Protein AF-A0A915HMC5-F1 (afdb_monomer)

Foldseek 3Di:
DDDDDDPPPDDPDVVVVVVVVCVVVVCPVVPPQCVVCVVDFAAAAAPVLLVPWDKDFDQADDPVRPCDAAPQVRDGDGGRFIWTADPPPRDIHRSVSVNVVRNRHQADPPPRDGHHHPDPVVVVVVVVVVVVVVVVVVCVVVPPPVVVVVVVVVVVVVVVVVVVVVPPPPPPPDD

Solvent-accessible surface area (backbone atoms only — not comparable to full-atom values): 10587 Å² total; per-residue (Å²): 133,91,80,74,83,72,60,94,90,55,73,79,59,63,67,59,52,50,52,49,50,33,56,78,70,62,42,61,83,72,51,57,61,66,73,79,30,83,82,50,78,59,55,34,31,20,69,68,57,65,72,67,52,50,72,45,66,36,91,37,73,43,98,90,44,69,86,50,52,24,84,85,82,68,42,70,64,49,60,72,36,56,31,26,40,43,88,92,77,68,53,62,30,41,40,68,60,48,56,58,50,30,67,60,25,22,47,41,93,87,78,60,51,78,52,66,51,77,48,61,70,58,57,48,51,53,51,52,53,52,49,52,52,50,50,49,54,50,50,63,70,53,42,69,68,52,47,54,50,49,50,52,48,50,51,47,53,50,48,50,54,56,58,56,67,72,76,75,87,84,77,86,86,83,132

Nearest PDB structures (foldseek):
  5zc4-assembly2_D  TM=8.711E-01  e=9.836E-06  Homo sapiens
  4v3k-assembly1_F  TM=8.850E-01  e=1.576E-05  Homo sapiens
  2l0b-assembly1_A  TM=7.707E-01  e=3.129E-06  Homo sapiens
  7bvw-assembly2_B  TM=8.575E-01  e=3.784E-05  Arabidopsis thaliana
  7bvw-assembly1_A  TM=7.930E-01  e=2.526E-05  Arabidopsis thaliana

Sequence (175 aa):
MNFQPLPDGQGPNQQLELARFLLDQGLVDEVDWEEAFPNGKPPPASTEFINSLLVVDFPGPNKEFVDVRCPICNLLYEEDEKICVLPQCKHNFHTKCLTIWLKFTSTCPMCRIFLPTDCEAWENAKKMKKEQEYLKKRIETVTPSNVQLIEKFYDFVHFVAAADNIRYLKSVFLL

Radius of gyration: 30.44 Å; Cα contacts (8 Å, |Δi|>4): 152; chains: 1; bounding box: 66×40×97 Å

Structure (mmCIF, N/CA/C/O backbone):
data_AF-A0A915HMC5-F1
#
_entry.id   AF-A0A915HMC5-F1
#
loop_
_atom_site.group_PDB
_atom_site.id
_atom_site.type_symbol
_atom_site.label_atom_id
_atom_site.label_alt_id
_atom_site.label_comp_id
_atom_site.label_asym_id
_atom_site.label_entity_id
_atom_site.label_seq_id
_atom_site.pdbx_PDB_ins_code
_atom_site.Cartn_x
_atom_site.Cartn_y
_atom_site.Cartn_z
_atom_site.occupancy
_atom_site.B_iso_or_equiv
_atom_site.auth_seq_id
_atom_site.auth_comp_id
_atom_site.auth_asym_id
_atom_site.auth_atom_id
_atom_site.pdbx_PDB_model_num
ATOM 1 N N . MET A 1 1 ? -26.507 14.188 1.706 1.00 43.06 1 MET A N 1
ATOM 2 C CA . MET A 1 1 ? -25.530 13.835 0.654 1.00 43.06 1 MET A CA 1
ATOM 3 C C . MET A 1 1 ? -24.990 15.144 0.095 1.00 43.06 1 MET A C 1
ATOM 5 O O . MET A 1 1 ? -25.767 15.895 -0.476 1.00 43.06 1 MET A O 1
ATOM 9 N N . ASN A 1 2 ? -23.719 15.465 0.353 1.00 48.62 2 ASN A N 1
ATOM 10 C CA . ASN A 1 2 ? -23.100 16.749 -0.001 1.00 48.62 2 ASN A CA 1
ATOM 11 C C . ASN A 1 2 ? -22.421 16.640 -1.369 1.00 48.62 2 ASN A C 1
ATOM 13 O O . ASN A 1 2 ? -21.213 16.436 -1.443 1.00 48.62 2 ASN A O 1
ATOM 17 N N . PHE A 1 3 ? -23.201 16.719 -2.445 1.00 63.97 3 PHE A N 1
ATOM 18 C CA . PHE A 1 3 ? -22.633 16.825 -3.787 1.00 63.97 3 PHE A CA 1
ATOM 19 C C . PHE A 1 3 ? -22.392 18.304 -4.092 1.00 63.97 3 PHE A C 1
ATOM 21 O O . PHE A 1 3 ? -23.335 19.094 -4.061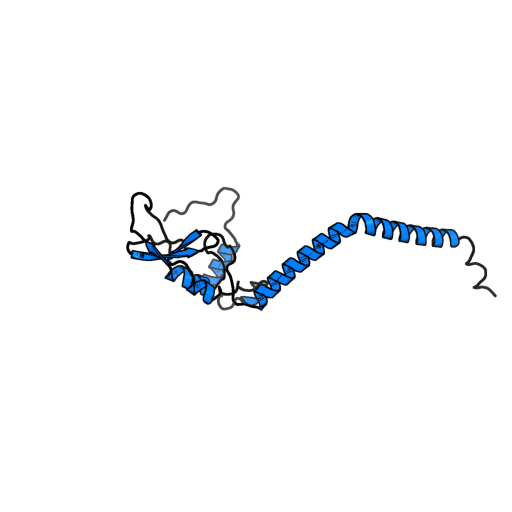 1.00 63.97 3 PHE A O 1
ATOM 28 N N . GLN A 1 4 ? -21.139 18.684 -4.342 1.00 71.25 4 GLN A N 1
ATOM 29 C CA . GLN A 1 4 ? -20.812 20.021 -4.833 1.00 71.25 4 GLN A CA 1
ATOM 30 C C . GLN A 1 4 ? -20.629 19.975 -6.357 1.00 71.25 4 GLN A C 1
ATOM 32 O O . GLN A 1 4 ? -20.057 19.004 -6.860 1.00 71.25 4 GLN A O 1
ATOM 37 N N . PRO A 1 5 ? -21.119 20.986 -7.096 1.00 75.56 5 PRO A N 1
ATOM 38 C CA . PRO A 1 5 ? -20.866 21.091 -8.527 1.00 75.56 5 PRO A CA 1
ATOM 39 C C . PRO A 1 5 ? -19.363 21.218 -8.806 1.00 75.56 5 PRO A C 1
ATOM 41 O O . PRO A 1 5 ? -18.625 21.791 -8.003 1.00 75.56 5 PRO A O 1
ATOM 44 N N . LEU A 1 6 ? -18.920 20.691 -9.951 1.00 69.88 6 LEU A N 1
ATOM 45 C CA . LEU A 1 6 ? -17.541 20.863 -10.406 1.00 69.88 6 LEU A CA 1
ATOM 46 C C . LEU A 1 6 ? -17.253 22.351 -10.696 1.00 69.88 6 LEU A C 1
ATOM 48 O O . LEU A 1 6 ? -18.161 23.059 -11.138 1.00 69.88 6 LEU A O 1
ATOM 52 N N . PRO A 1 7 ? -16.019 22.835 -10.457 1.00 78.56 7 PRO A N 1
ATOM 53 C CA . PRO A 1 7 ? -15.621 24.200 -10.793 1.00 78.56 7 PRO A CA 1
ATOM 54 C C . PRO A 1 7 ? -15.759 24.496 -12.291 1.00 78.56 7 PRO A C 1
ATOM 56 O O . PRO A 1 7 ? -15.622 23.597 -13.125 1.00 78.56 7 PRO A O 1
ATOM 59 N N . ASP A 1 8 ? -15.944 25.770 -12.634 1.00 68.94 8 ASP A N 1
ATOM 60 C CA . ASP A 1 8 ? -16.057 26.213 -14.025 1.00 68.94 8 ASP A CA 1
ATOM 61 C C . ASP A 1 8 ? -14.853 25.753 -14.867 1.00 68.94 8 ASP A C 1
ATOM 63 O O . ASP A 1 8 ? -13.692 25.971 -14.514 1.00 68.94 8 ASP A O 1
ATOM 67 N N . GLY A 1 9 ? -15.139 25.091 -15.992 1.00 73.69 9 GLY A N 1
ATOM 68 C CA . GLY A 1 9 ? -14.134 24.542 -16.910 1.00 73.69 9 GLY A CA 1
ATOM 69 C C . GLY A 1 9 ? -13.725 23.088 -16.644 1.00 73.69 9 GLY A C 1
ATOM 70 O O . GLY A 1 9 ? -13.033 22.503 -17.477 1.00 73.69 9 GLY A O 1
ATOM 71 N N . GLN A 1 10 ? -14.175 22.467 -15.548 1.00 67.56 10 GLN A N 1
ATOM 72 C CA . GLN A 1 10 ? -14.058 21.020 -15.358 1.00 67.56 10 GLN A CA 1
ATOM 73 C C . GLN A 1 10 ? -15.325 20.319 -15.849 1.00 67.56 10 GLN A C 1
ATOM 75 O O . GLN A 1 10 ? -16.388 20.401 -15.239 1.00 67.56 10 GLN A O 1
ATOM 80 N N . GLY A 1 11 ? -15.199 19.606 -16.968 1.00 69.00 11 GLY A N 1
ATOM 81 C CA . GLY A 1 11 ? -16.200 18.624 -17.368 1.00 69.00 11 GLY A CA 1
ATOM 82 C C . GLY A 1 11 ? -16.192 17.425 -16.412 1.00 69.00 11 GLY A C 1
ATOM 83 O O . GLY A 1 11 ? -15.177 17.163 -15.756 1.00 69.00 11 GLY A O 1
ATOM 84 N N . PRO A 1 12 ? -17.300 16.678 -16.320 1.00 68.25 12 PRO A N 1
ATOM 85 C CA . PRO A 1 12 ? -17.301 15.420 -15.597 1.00 68.25 12 PRO A CA 1
ATOM 86 C C . PRO A 1 12 ? -16.238 14.483 -16.177 1.00 68.25 12 PRO A C 1
ATOM 88 O O . PRO A 1 12 ? -15.913 14.519 -17.366 1.00 68.25 12 PRO A O 1
ATOM 91 N N . ASN A 1 13 ? -15.635 13.673 -15.310 1.00 79.19 13 ASN A N 1
ATOM 92 C CA . ASN A 1 13 ? -14.584 12.760 -15.726 1.00 79.19 13 ASN A CA 1
ATOM 93 C C . ASN A 1 13 ? -15.193 11.687 -16.640 1.00 79.19 13 ASN A C 1
ATOM 95 O O . ASN A 1 13 ? -15.779 10.720 -16.159 1.00 79.19 13 ASN A O 1
ATOM 99 N N . GLN A 1 14 ? -15.023 11.862 -17.949 1.00 81.31 14 GLN A N 1
ATOM 100 C CA . GLN A 1 14 ? -15.583 10.991 -18.984 1.00 81.31 14 GLN A CA 1
ATOM 101 C C . GLN A 1 14 ? -15.200 9.519 -18.790 1.00 81.31 14 GLN A C 1
ATOM 103 O O . GLN A 1 14 ? -15.981 8.630 -19.109 1.00 81.31 14 GLN A O 1
ATOM 108 N N . GLN A 1 15 ? -14.022 9.245 -18.215 1.00 78.62 15 GLN A N 1
ATOM 109 C CA . GLN A 1 15 ? -13.605 7.877 -17.901 1.00 78.62 15 GLN A CA 1
ATOM 110 C C . GLN A 1 15 ? -14.444 7.280 -16.768 1.00 78.62 15 GLN A C 1
ATOM 112 O O . GLN A 1 15 ? -14.805 6.10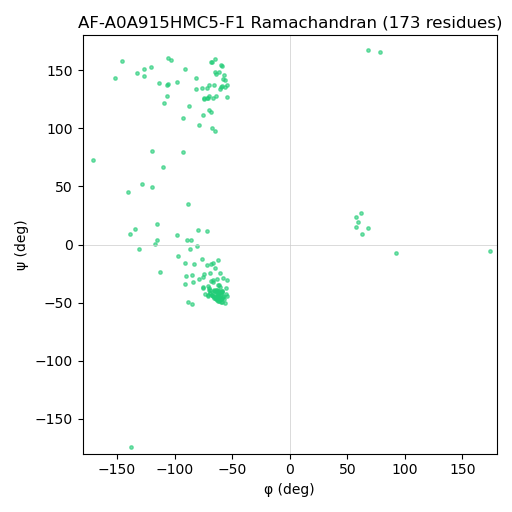8 -16.824 1.00 78.62 15 GLN A O 1
ATOM 117 N N . LEU A 1 16 ? -14.782 8.080 -15.752 1.00 78.19 16 LEU A N 1
ATOM 118 C CA . LEU A 1 16 ? -15.668 7.650 -14.668 1.00 78.19 16 LEU A CA 1
ATOM 119 C C . LEU A 1 16 ? -17.115 7.493 -15.146 1.00 78.19 16 LEU A C 1
ATOM 121 O O . LEU A 1 16 ? -17.799 6.574 -14.702 1.00 78.19 16 LEU A O 1
ATOM 125 N N . GLU A 1 17 ? -17.576 8.346 -16.061 1.00 83.31 17 GLU A N 1
ATOM 126 C CA . GLU A 1 17 ? -18.903 8.215 -16.673 1.00 83.31 17 GLU A CA 1
ATOM 127 C C . GLU A 1 17 ? -19.013 6.947 -17.520 1.00 83.31 17 GLU A C 1
ATOM 129 O O . GLU A 1 17 ? -19.975 6.195 -17.373 1.00 83.31 17 GLU A O 1
ATOM 134 N N . LEU A 1 18 ? -17.997 6.663 -18.339 1.00 83.62 18 LEU A N 1
ATOM 135 C CA . LEU A 1 18 ? -17.916 5.428 -19.112 1.00 83.62 18 LEU A CA 1
ATOM 136 C C . LEU A 1 18 ? -17.865 4.199 -18.197 1.00 83.62 18 LEU A C 1
ATOM 138 O O . LEU A 1 18 ? -18.608 3.247 -18.415 1.00 83.62 18 LEU A O 1
ATOM 142 N N . ALA A 1 19 ? -17.039 4.224 -17.147 1.00 79.38 19 ALA A N 1
ATOM 143 C CA . ALA A 1 19 ? -16.953 3.123 -16.190 1.00 79.38 19 ALA A CA 1
ATOM 144 C C . ALA A 1 19 ? -18.303 2.851 -15.507 1.00 79.38 19 ALA A C 1
ATOM 146 O O . ALA A 1 19 ? -18.712 1.698 -15.379 1.00 79.38 19 ALA A O 1
ATOM 147 N N . ARG A 1 20 ? -19.023 3.909 -15.113 1.00 84.12 20 ARG A N 1
ATOM 148 C CA . ARG A 1 20 ? -20.372 3.796 -14.548 1.00 84.12 20 ARG A CA 1
ATOM 149 C C . ARG A 1 20 ? -21.367 3.222 -15.555 1.00 84.12 20 ARG A C 1
ATOM 151 O O . ARG A 1 20 ? -22.129 2.336 -15.194 1.00 84.12 20 ARG A O 1
ATOM 158 N N . PHE A 1 21 ? -21.344 3.694 -16.799 1.00 86.69 21 PHE A N 1
ATOM 159 C CA . PHE A 1 21 ? -22.208 3.179 -17.858 1.00 86.69 21 PHE A CA 1
ATOM 160 C C . PHE A 1 21 ? -21.986 1.681 -18.094 1.00 86.69 21 PHE A C 1
ATOM 162 O O . PHE A 1 21 ? -22.949 0.922 -18.147 1.00 86.69 21 PHE A O 1
ATOM 169 N N . LEU A 1 22 ? -20.728 1.241 -18.171 1.00 82.31 22 LEU A N 1
ATOM 170 C CA . LEU A 1 22 ? -20.394 -0.173 -18.349 1.00 82.31 22 LEU A CA 1
ATOM 171 C C . LEU A 1 22 ? -20.916 -1.026 -17.182 1.00 82.31 22 LEU A C 1
ATOM 173 O O . LEU A 1 22 ? -21.512 -2.073 -17.430 1.00 82.31 22 LEU A O 1
ATOM 177 N N . LEU A 1 23 ? -20.757 -0.555 -15.935 1.00 82.06 23 LEU A N 1
ATOM 178 C CA . LEU A 1 23 ? -21.311 -1.192 -14.727 1.00 82.06 23 LEU A CA 1
ATOM 179 C C . LEU A 1 23 ? -22.839 -1.299 -14.781 1.00 82.06 23 LEU A C 1
ATOM 181 O O . LEU A 1 23 ? -23.375 -2.384 -14.571 1.00 82.06 23 LEU A O 1
ATOM 185 N N . ASP A 1 24 ? -23.529 -0.206 -15.104 1.00 86.88 24 ASP A N 1
ATOM 186 C CA . ASP A 1 24 ? -24.996 -0.152 -15.134 1.00 86.88 24 ASP A CA 1
ATOM 187 C C . ASP A 1 24 ? -25.594 -1.028 -16.251 1.00 86.88 24 ASP A C 1
ATOM 189 O O . ASP A 1 24 ? -26.700 -1.544 -16.105 1.00 86.88 24 ASP A O 1
ATOM 193 N N . GLN A 1 25 ? -24.880 -1.207 -17.366 1.00 89.12 25 GLN A N 1
ATOM 194 C CA . GLN A 1 25 ? -25.300 -2.081 -18.469 1.00 89.12 25 GLN A CA 1
ATOM 195 C C . GLN A 1 25 ? -24.877 -3.548 -18.285 1.00 89.12 25 GLN A C 1
ATOM 197 O O . GLN A 1 25 ? -25.219 -4.380 -19.120 1.00 89.12 25 GLN A O 1
ATOM 202 N N . GLY A 1 26 ? -24.131 -3.880 -17.225 1.00 82.19 26 GLY A N 1
ATOM 203 C CA . GLY A 1 26 ? -23.608 -5.233 -17.007 1.00 82.19 26 GLY A CA 1
ATOM 204 C C . GLY A 1 26 ? -22.536 -5.661 -18.016 1.00 82.19 26 GLY A C 1
ATOM 205 O O . GLY A 1 26 ? -22.188 -6.833 -18.075 1.00 82.19 26 GLY A O 1
ATOM 206 N N . LEU A 1 27 ? -21.978 -4.721 -18.785 1.00 80.50 27 LEU A N 1
ATOM 207 C CA . LEU A 1 27 ? -20.979 -4.994 -19.828 1.00 80.50 27 LEU A CA 1
ATOM 208 C C . LEU A 1 27 ? -19.563 -5.170 -19.265 1.00 80.50 27 LEU A C 1
ATOM 210 O O . LEU A 1 27 ? -18.623 -5.430 -20.000 1.00 80.50 27 LEU A O 1
ATOM 214 N N . VAL A 1 28 ? -19.393 -5.028 -17.954 1.00 69.75 28 VAL A N 1
ATOM 215 C CA . VAL A 1 28 ? -18.107 -5.118 -17.240 1.00 69.75 28 VAL A CA 1
ATOM 216 C C . VAL A 1 28 ? -17.470 -6.501 -17.355 1.00 69.75 28 VAL A C 1
ATOM 218 O O . VAL A 1 28 ? -16.245 -6.607 -17.355 1.00 69.75 28 VAL A O 1
ATOM 221 N N . ASP A 1 29 ? -18.292 -7.540 -17.493 1.00 67.31 29 ASP A N 1
ATOM 222 C CA . ASP A 1 29 ? -17.833 -8.914 -17.710 1.00 67.31 29 ASP A CA 1
ATOM 223 C C . ASP A 1 29 ? -17.527 -9.205 -19.193 1.00 67.31 29 ASP A C 1
ATOM 225 O O . ASP A 1 29 ? -16.825 -10.168 -19.493 1.00 67.31 29 ASP A O 1
ATOM 229 N N . GLU A 1 30 ? -18.016 -8.365 -20.115 1.00 72.44 30 GLU A N 1
ATOM 230 C CA . GLU A 1 30 ? -17.741 -8.444 -21.559 1.00 72.44 30 GLU A CA 1
ATOM 231 C C . GLU A 1 30 ? -16.513 -7.621 -21.976 1.00 72.44 30 GLU A C 1
ATOM 233 O O . GLU A 1 30 ? -15.980 -7.808 -23.071 1.00 72.44 30 GLU A O 1
ATOM 238 N N . VAL A 1 31 ? -16.043 -6.711 -21.115 1.00 67.00 31 VAL A N 1
ATOM 239 C CA . VAL A 1 31 ? -14.789 -5.991 -21.337 1.00 67.00 31 VAL A CA 1
ATOM 240 C C . VAL A 1 31 ? -13.636 -6.976 -21.180 1.00 67.00 31 VAL A C 1
ATOM 242 O O . VAL A 1 31 ? -13.383 -7.480 -20.083 1.00 67.00 31 VAL A O 1
ATOM 245 N N . ASP A 1 32 ? -12.899 -7.205 -22.268 1.00 65.56 32 ASP A N 1
ATOM 246 C CA . ASP A 1 32 ? -11.615 -7.891 -22.200 1.00 65.56 32 ASP A CA 1
ATOM 247 C C . ASP A 1 32 ? -10.636 -7.027 -21.394 1.00 65.56 32 ASP A C 1
ATOM 249 O O . ASP A 1 32 ? 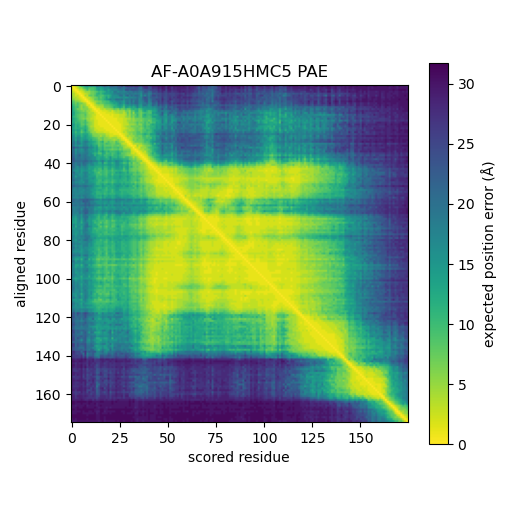-10.039 -6.053 -21.864 1.00 65.56 32 ASP A O 1
ATOM 253 N N . TRP A 1 33 ? -10.516 -7.368 -20.116 1.00 67.12 33 TRP A N 1
ATOM 254 C CA . TRP A 1 33 ? -9.650 -6.673 -19.182 1.00 67.12 33 TRP A CA 1
ATOM 255 C C . TRP A 1 33 ? -8.166 -6.794 -19.534 1.00 67.12 33 TRP A C 1
ATOM 257 O O . TRP A 1 33 ? -7.385 -5.971 -19.053 1.00 67.12 33 TRP A O 1
ATOM 267 N N . GLU A 1 34 ? -7.762 -7.787 -20.329 1.00 60.50 34 GLU A N 1
ATOM 268 C CA . GLU A 1 34 ? -6.383 -7.915 -20.805 1.00 60.50 34 GLU A CA 1
ATOM 269 C C . GLU A 1 34 ? -6.092 -6.897 -21.913 1.00 60.50 34 GLU A C 1
ATOM 271 O O . GLU A 1 34 ? -5.027 -6.279 -21.910 1.00 60.50 34 GLU A O 1
ATOM 276 N N . GLU A 1 35 ? -7.063 -6.626 -22.789 1.00 62.41 35 GLU A N 1
ATOM 277 C CA . GLU A 1 35 ? -6.955 -5.587 -23.820 1.00 62.41 35 GLU A CA 1
ATOM 278 C C . GLU A 1 35 ? -7.078 -4.169 -23.228 1.00 62.41 35 GLU A C 1
ATOM 280 O O . GLU A 1 35 ? -6.297 -3.272 -23.558 1.00 62.41 35 GLU A O 1
ATOM 285 N N . ALA A 1 36 ? -8.012 -3.960 -22.294 1.00 62.38 36 ALA A N 1
ATOM 286 C CA . ALA A 1 36 ? -8.260 -2.654 -21.674 1.00 62.38 36 ALA A CA 1
ATOM 287 C C . ALA A 1 36 ? -7.116 -2.184 -20.753 1.00 62.38 36 ALA A C 1
ATOM 289 O O . ALA A 1 36 ? -6.935 -0.981 -20.533 1.00 62.38 36 ALA A O 1
ATOM 290 N N . PHE A 1 37 ? -6.326 -3.119 -20.221 1.00 62.88 37 PHE A N 1
ATOM 291 C CA . PHE A 1 37 ? -5.154 -2.832 -19.402 1.00 62.88 37 PHE A CA 1
ATOM 292 C C . PHE A 1 37 ? -3.898 -3.415 -20.059 1.00 62.88 37 PHE A C 1
ATOM 294 O O . PHE A 1 37 ? -3.394 -4.437 -19.601 1.00 62.88 37 PHE A O 1
ATOM 301 N N . PRO A 1 38 ? -3.303 -2.734 -21.060 1.00 57.34 38 PRO A N 1
ATOM 302 C CA . PRO A 1 38 ? -2.142 -3.244 -21.803 1.00 57.34 38 PRO A CA 1
ATOM 303 C C . PRO A 1 38 ? -0.884 -3.457 -20.941 1.00 57.34 38 PRO A C 1
ATOM 305 O O . PRO A 1 38 ? 0.063 -4.111 -21.367 1.00 57.34 38 PRO A O 1
ATOM 308 N N . ASN A 1 39 ? -0.863 -2.920 -19.716 1.00 63.03 39 ASN A N 1
ATOM 309 C CA . ASN A 1 39 ? 0.192 -3.161 -18.724 1.00 63.03 39 ASN A CA 1
ATOM 310 C C . ASN A 1 39 ? -0.176 -4.247 -17.690 1.00 63.03 39 ASN A C 1
ATOM 312 O O . ASN A 1 39 ? 0.542 -4.418 -16.704 1.00 63.03 39 ASN A O 1
ATOM 316 N N . GLY A 1 40 ? -1.289 -4.951 -17.901 1.00 64.62 40 GLY A N 1
ATOM 317 C CA . GLY A 1 40 ? -1.869 -5.928 -16.989 1.00 64.62 40 GLY A CA 1
ATOM 318 C C . GLY A 1 40 ? -2.428 -5.315 -15.703 1.00 64.62 40 GLY A C 1
ATOM 319 O O . GLY A 1 40 ? -2.165 -4.161 -15.346 1.00 64.62 40 GLY A O 1
ATOM 320 N N . LYS A 1 41 ? -3.197 -6.117 -14.960 1.00 68.12 41 LYS A N 1
ATOM 321 C CA . LYS A 1 41 ? -3.502 -5.806 -13.557 1.00 68.12 41 LYS A CA 1
ATOM 322 C C . LYS A 1 41 ? -2.195 -5.888 -12.752 1.00 68.12 41 LYS A C 1
ATOM 324 O O . LYS A 1 41 ? -1.420 -6.822 -12.973 1.00 68.12 41 LYS A O 1
ATOM 329 N N . PRO A 1 42 ? -1.921 -4.940 -11.833 1.00 72.50 42 PRO A N 1
ATOM 330 C CA . PRO A 1 42 ? -0.781 -5.070 -10.938 1.00 72.50 42 PRO A CA 1
ATOM 331 C C . PRO A 1 42 ? -0.872 -6.417 -10.213 1.00 72.50 42 PRO A C 1
ATOM 333 O O . PRO A 1 42 ? -1.966 -6.802 -9.797 1.00 72.50 42 PRO A O 1
ATOM 336 N N . PRO A 1 43 ? 0.244 -7.148 -10.075 1.00 85.25 43 PRO A N 1
ATOM 337 C CA . PRO A 1 43 ? 0.211 -8.465 -9.470 1.00 85.25 43 PRO A CA 1
ATOM 338 C C . PRO A 1 43 ? -0.190 -8.357 -7.995 1.00 85.25 43 PRO A C 1
ATOM 340 O O . PRO A 1 43 ? -0.026 -7.293 -7.386 1.00 85.25 43 PRO A O 1
ATOM 343 N N . PRO A 1 44 ? -0.675 -9.450 -7.390 1.00 90.69 44 PRO A N 1
ATOM 344 C CA . PRO A 1 44 ? -0.905 -9.494 -5.953 1.00 90.69 44 PRO A CA 1
ATOM 345 C C . PRO A 1 44 ? 0.392 -9.224 -5.182 1.00 90.69 44 PRO A C 1
ATOM 347 O O . PRO A 1 44 ? 1.500 -9.475 -5.673 1.00 90.69 44 PRO A O 1
ATOM 350 N N . ALA A 1 45 ? 0.269 -8.714 -3.960 1.00 92.38 45 ALA A N 1
ATOM 351 C CA . ALA A 1 45 ? 1.418 -8.597 -3.075 1.00 92.38 45 ALA A CA 1
ATOM 352 C C . ALA A 1 45 ? 1.922 -9.984 -2.652 1.00 92.38 45 ALA A C 1
ATOM 354 O O . ALA A 1 45 ? 1.175 -10.963 -2.650 1.00 92.38 45 ALA A O 1
ATOM 355 N N . SER A 1 46 ? 3.194 -10.043 -2.266 1.00 93.31 46 SER A N 1
ATOM 356 C CA . SER A 1 46 ? 3.820 -11.260 -1.766 1.00 93.31 46 SER A CA 1
ATOM 357 C C . SER A 1 46 ? 3.084 -11.775 -0.533 1.00 93.31 46 SER A C 1
ATOM 359 O O . SER A 1 46 ? 2.734 -11.011 0.373 1.00 93.31 46 SER A O 1
ATOM 361 N N . THR A 1 47 ? 2.859 -13.082 -0.481 1.00 91.00 47 THR A N 1
ATOM 362 C CA . THR A 1 47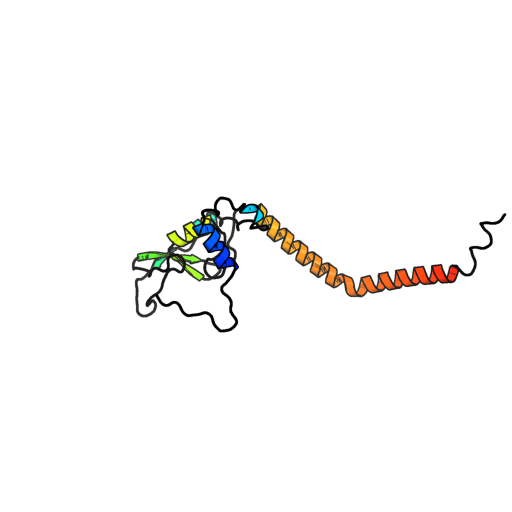 ? 2.196 -13.717 0.667 1.00 91.00 47 THR A CA 1
ATOM 363 C C . THR A 1 47 ? 3.018 -13.577 1.948 1.00 91.00 47 THR A C 1
ATOM 365 O O . THR A 1 47 ? 2.467 -13.279 3.009 1.00 91.00 47 THR A O 1
ATOM 368 N N . GLU A 1 48 ? 4.342 -13.696 1.845 1.00 92.38 48 GLU A N 1
ATOM 369 C CA . GLU A 1 48 ? 5.280 -13.458 2.943 1.00 92.38 48 GLU A CA 1
ATOM 370 C C . GLU A 1 48 ? 5.216 -12.003 3.420 1.00 92.38 48 GLU A C 1
ATOM 372 O O . GLU A 1 48 ? 5.171 -11.728 4.623 1.00 92.38 48 GLU A O 1
ATOM 377 N N . PHE A 1 49 ? 5.128 -11.060 2.479 1.00 92.50 49 PHE A N 1
ATOM 378 C CA . PHE A 1 49 ? 4.962 -9.650 2.810 1.00 92.50 49 PHE A CA 1
ATOM 379 C C . PHE A 1 49 ? 3.657 -9.388 3.571 1.00 92.50 49 PHE A C 1
ATOM 381 O O . PHE A 1 49 ? 3.677 -8.692 4.581 1.00 92.50 49 PHE A O 1
ATOM 388 N N . ILE A 1 50 ? 2.534 -9.969 3.136 1.00 92.25 50 ILE A N 1
ATOM 389 C CA . ILE A 1 50 ? 1.240 -9.825 3.823 1.00 92.25 50 ILE A CA 1
ATOM 390 C C . ILE A 1 50 ? 1.305 -10.405 5.245 1.00 92.25 50 ILE A C 1
ATOM 392 O O . ILE A 1 50 ? 0.769 -9.806 6.176 1.00 92.25 50 ILE A O 1
ATOM 396 N N . ASN A 1 51 ? 1.974 -11.543 5.432 1.00 90.56 51 ASN A N 1
ATOM 397 C CA . ASN A 1 51 ? 2.075 -12.207 6.734 1.00 90.56 51 ASN A CA 1
ATOM 398 C C . ASN A 1 51 ? 3.035 -11.502 7.707 1.00 90.56 51 ASN A C 1
ATOM 400 O O . ASN A 1 51 ? 2.874 -11.626 8.917 1.00 90.56 51 ASN A O 1
ATOM 404 N N . SER A 1 52 ? 4.019 -10.760 7.194 1.00 91.81 52 SER A N 1
ATOM 405 C CA . SER A 1 52 ? 4.999 -10.000 7.991 1.00 91.81 52 SER A CA 1
ATOM 406 C C . SER A 1 52 ? 4.551 -8.573 8.325 1.00 91.81 52 SER A C 1
ATOM 408 O O . SER A 1 52 ? 5.303 -7.797 8.921 1.00 91.81 52 SER A O 1
ATOM 410 N N . LEU A 1 53 ? 3.325 -8.210 7.950 1.00 91.56 53 LEU A N 1
ATOM 411 C CA . LEU A 1 53 ? 2.753 -6.904 8.224 1.00 91.56 53 LEU A CA 1
ATOM 412 C C . LEU A 1 53 ? 2.678 -6.615 9.730 1.00 91.56 53 LEU A C 1
ATOM 414 O O . LEU A 1 53 ? 2.223 -7.439 10.521 1.00 91.56 53 LEU A O 1
ATOM 418 N N . LEU A 1 54 ? 3.072 -5.398 10.120 1.00 91.00 54 LEU A N 1
ATOM 419 C CA . LEU A 1 54 ? 2.942 -4.944 11.501 1.00 91.00 54 LEU A CA 1
ATOM 420 C C . LEU A 1 54 ? 1.459 -4.769 11.829 1.00 91.00 54 LEU A C 1
ATOM 422 O O . LEU A 1 54 ? 0.807 -3.887 11.264 1.00 91.00 54 LEU A O 1
ATOM 426 N N . VAL A 1 55 ? 0.957 -5.597 12.744 1.00 94.25 55 VAL A N 1
ATOM 427 C CA . VAL A 1 55 ? -0.406 -5.521 13.274 1.00 94.25 55 VAL A CA 1
ATOM 428 C C . VAL A 1 55 ? -0.356 -4.973 14.694 1.00 94.25 55 VAL A C 1
ATOM 430 O O . VAL A 1 55 ? 0.378 -5.487 15.536 1.00 94.25 55 VAL A O 1
ATOM 433 N N . VAL A 1 56 ? -1.142 -3.934 14.946 1.00 92.62 56 VAL A N 1
ATOM 434 C CA . VAL A 1 56 ? -1.295 -3.278 16.245 1.00 92.62 56 VAL A CA 1
ATOM 435 C C . VAL A 1 56 ? -2.773 -3.212 16.614 1.00 92.62 56 VAL A C 1
ATOM 437 O O . VAL A 1 56 ? -3.633 -3.159 15.734 1.00 92.62 56 VAL A O 1
ATOM 440 N N . ASP A 1 57 ? -3.057 -3.223 17.910 1.00 93.44 57 ASP A N 1
ATOM 441 C CA . ASP A 1 57 ? -4.396 -2.957 18.431 1.00 93.44 57 ASP A CA 1
ATOM 442 C C . ASP A 1 57 ? -4.635 -1.451 18.493 1.00 93.44 57 ASP A C 1
ATOM 444 O O . ASP A 1 57 ? -3.761 -0.693 18.929 1.00 93.44 57 ASP A O 1
ATOM 448 N N . PHE A 1 58 ? -5.798 -1.002 18.021 1.00 91.50 58 PHE A N 1
ATOM 449 C CA . PHE A 1 58 ? -6.168 0.400 18.131 1.00 91.50 58 PHE A CA 1
ATOM 450 C C . PHE A 1 58 ? -6.489 0.731 19.594 1.00 91.50 58 PHE A C 1
ATOM 452 O O . PHE A 1 58 ? -7.365 0.091 20.176 1.00 91.50 58 PHE A O 1
ATOM 459 N N . PRO A 1 59 ? -5.847 1.751 20.195 1.00 86.44 59 PRO A N 1
ATOM 460 C CA . PRO A 1 59 ? -6.025 2.095 21.610 1.00 86.44 59 PRO A CA 1
ATOM 461 C C . PRO A 1 59 ? -7.387 2.740 21.930 1.00 86.44 59 PRO A C 1
ATOM 463 O O . PRO A 1 59 ? -7.554 3.319 23.000 1.00 86.44 59 PRO A O 1
ATOM 466 N N . GLY A 1 60 ? -8.335 2.698 20.991 1.00 87.19 60 GLY A N 1
ATOM 467 C CA . GLY A 1 60 ? -9.616 3.381 21.078 1.00 87.19 60 GLY A CA 1
ATOM 468 C C . GLY A 1 60 ? -9.538 4.881 20.756 1.00 87.19 60 GLY A C 1
ATOM 469 O O . GLY A 1 60 ? -8.457 5.480 20.683 1.00 87.19 60 GLY A O 1
ATOM 470 N N . PRO A 1 61 ? -10.698 5.517 20.525 1.00 83.56 61 PRO A N 1
ATOM 471 C CA . PRO A 1 61 ? -10.777 6.946 20.254 1.00 83.56 61 PRO A CA 1
ATOM 472 C C . PRO A 1 61 ? -10.359 7.756 21.490 1.00 83.56 61 PRO A C 1
ATOM 474 O O . PRO A 1 61 ? -10.914 7.611 22.578 1.00 83.56 61 PRO A O 1
ATOM 477 N N . ASN A 1 62 ? -9.393 8.657 21.320 1.00 85.50 62 ASN A N 1
ATOM 478 C CA . ASN A 1 62 ? -8.917 9.562 22.368 1.00 85.50 62 ASN A CA 1
ATOM 479 C C . ASN A 1 62 ? -8.702 10.982 21.801 1.00 85.50 62 ASN A C 1
ATOM 481 O O . ASN A 1 62 ? -9.022 11.247 20.644 1.00 85.50 62 ASN A O 1
ATOM 485 N N . LYS A 1 63 ? -8.161 11.914 22.600 1.00 81.62 63 LYS A N 1
ATOM 486 C CA . LYS A 1 63 ? -7.921 13.305 22.156 1.00 81.62 63 LYS A CA 1
ATOM 487 C C . LYS A 1 63 ? -6.969 13.428 20.954 1.00 81.62 63 LYS A C 1
ATOM 489 O O . LYS A 1 63 ? -7.034 14.432 20.256 1.00 81.62 63 LYS A O 1
ATOM 494 N N . GLU A 1 64 ? -6.096 12.449 20.730 1.00 78.88 64 GLU A N 1
ATOM 495 C CA . GLU A 1 64 ? -5.132 12.417 19.620 1.00 78.88 64 GLU A CA 1
ATOM 496 C C . GLU A 1 64 ? -5.706 11.729 18.371 1.00 78.88 64 GLU A C 1
ATOM 498 O O . GLU A 1 64 ? -5.327 12.068 17.252 1.00 78.88 64 GLU A O 1
ATOM 503 N N . PHE A 1 65 ? -6.659 10.809 18.549 1.00 78.75 65 PHE A N 1
ATOM 504 C CA . PHE A 1 65 ? -7.261 10.005 17.484 1.00 78.75 65 PHE A CA 1
ATOM 505 C C . PHE A 1 65 ? -8.774 10.230 17.363 1.00 78.75 65 PHE A C 1
ATOM 507 O O . PHE A 1 65 ? -9.559 9.282 17.313 1.00 78.75 65 PHE A O 1
ATOM 514 N N . VAL A 1 66 ? -9.196 11.493 17.301 1.00 78.12 66 VAL A N 1
ATOM 515 C CA . VAL A 1 66 ? -10.599 11.836 17.036 1.00 78.12 66 VAL A CA 1
ATOM 516 C C . VAL A 1 66 ? -10.905 11.593 15.555 1.00 78.12 66 VAL A C 1
ATOM 518 O O . VAL A 1 66 ? -10.214 12.112 14.682 1.00 78.12 66 VAL A O 1
ATOM 521 N N . ASP A 1 67 ? -11.945 10.807 15.271 1.00 83.00 67 ASP A N 1
ATOM 522 C CA . ASP A 1 67 ? -12.462 10.544 13.919 1.00 83.00 67 ASP A CA 1
ATOM 523 C C . ASP A 1 67 ? -11.501 9.856 12.926 1.00 83.00 67 ASP A C 1
ATOM 525 O O . ASP A 1 67 ? -11.641 9.995 11.705 1.00 83.00 67 ASP A O 1
ATOM 529 N N . VAL A 1 68 ? -10.538 9.068 13.410 1.00 89.38 68 VAL A N 1
ATOM 530 C CA . VAL A 1 68 ? -9.641 8.312 12.523 1.00 89.38 68 VAL A CA 1
ATOM 531 C C . VAL A 1 68 ? -10.412 7.174 11.845 1.00 89.38 68 VAL A C 1
ATOM 533 O O . VAL A 1 68 ? -11.044 6.354 12.510 1.00 89.38 68 VAL A O 1
ATOM 536 N N . ARG A 1 69 ? -10.352 7.118 10.508 1.00 92.94 69 ARG A N 1
ATOM 537 C CA . ARG A 1 69 ? -11.075 6.140 9.678 1.00 92.94 69 ARG A CA 1
ATOM 538 C C . ARG A 1 69 ? -10.130 5.292 8.846 1.00 92.94 69 ARG A C 1
ATOM 540 O O . ARG A 1 69 ? -9.059 5.747 8.440 1.00 92.94 69 ARG A O 1
ATOM 547 N N . CYS A 1 70 ? -10.561 4.079 8.519 1.00 95.00 70 CYS A N 1
ATOM 548 C CA . CYS A 1 70 ? -9.892 3.273 7.511 1.00 95.00 70 CYS A CA 1
ATOM 549 C C . CYS A 1 70 ? -10.207 3.809 6.103 1.00 95.00 70 CYS A C 1
ATOM 551 O O . CYS A 1 70 ? -11.376 3.853 5.725 1.00 95.00 70 CYS A O 1
ATOM 553 N N . PRO A 1 71 ? -9.202 4.137 5.270 1.00 93.44 71 PRO A N 1
ATOM 554 C CA . PRO A 1 71 ? -9.447 4.671 3.926 1.00 93.44 71 PRO A CA 1
ATOM 555 C C . PRO A 1 71 ? -10.106 3.696 2.941 1.00 93.44 71 PRO A C 1
ATOM 557 O O . PRO A 1 71 ? -10.578 4.121 1.893 1.00 93.44 71 PRO A O 1
ATOM 560 N N . ILE A 1 72 ? -10.108 2.392 3.245 1.00 94.50 72 ILE A N 1
ATOM 561 C CA . ILE A 1 72 ? -10.673 1.360 2.362 1.00 94.50 72 ILE A CA 1
ATOM 562 C C . ILE A 1 72 ? -12.183 1.225 2.585 1.00 94.50 72 ILE A C 1
ATOM 564 O O . ILE A 1 72 ? -12.947 1.248 1.626 1.00 94.50 72 ILE A O 1
ATOM 568 N N . CYS A 1 73 ? -12.623 1.067 3.837 1.00 95.06 73 CYS A N 1
ATOM 569 C CA . CYS A 1 73 ? -14.042 0.892 4.171 1.00 95.06 73 CYS A CA 1
ATOM 570 C C . CYS A 1 73 ? -14.732 2.192 4.612 1.00 95.06 73 CYS A C 1
ATOM 572 O O . CYS A 1 73 ? -15.953 2.223 4.733 1.00 95.06 73 CYS A O 1
ATOM 574 N N . ASN A 1 74 ? -13.963 3.260 4.846 1.00 93.94 74 ASN A N 1
ATOM 575 C CA . ASN A 1 74 ? -14.418 4.561 5.338 1.00 93.94 74 ASN A CA 1
ATOM 576 C C . ASN A 1 74 ? -15.124 4.520 6.714 1.00 93.94 74 ASN A C 1
ATOM 578 O O . ASN A 1 74 ? -15.845 5.450 7.080 1.00 93.94 74 ASN A O 1
ATOM 582 N N . LEU A 1 75 ? -14.913 3.449 7.488 1.00 93.31 75 LEU A N 1
ATOM 583 C CA . LEU A 1 75 ? -15.427 3.290 8.850 1.00 93.31 75 LEU A CA 1
ATOM 584 C C . LEU A 1 75 ? -14.426 3.821 9.880 1.00 93.31 75 LEU A C 1
ATOM 586 O O . LEU A 1 75 ? -13.217 3.816 9.633 1.00 93.31 75 LEU A O 1
ATOM 590 N N . LEU A 1 76 ? -14.946 4.291 11.016 1.00 92.81 76 LEU A N 1
ATOM 591 C CA . LEU A 1 76 ? -14.141 4.679 12.177 1.00 92.81 76 LEU A CA 1
ATOM 592 C C . LEU A 1 76 ? -13.438 3.459 12.763 1.00 92.81 76 LEU A C 1
ATOM 594 O O . LEU A 1 76 ? -13.979 2.359 12.700 1.00 92.81 76 LEU A O 1
ATOM 598 N N . TYR A 1 77 ? -12.252 3.676 13.326 1.00 92.94 77 TYR A N 1
ATOM 599 C CA . TYR A 1 77 ? -11.602 2.651 14.129 1.00 92.94 77 TYR A CA 1
ATOM 600 C C . TYR A 1 77 ? -12.250 2.557 15.511 1.00 92.94 77 TYR A C 1
ATOM 602 O O . TYR A 1 77 ? -12.478 3.575 16.172 1.00 92.94 77 TYR A O 1
ATOM 610 N N . GLU A 1 78 ? -12.511 1.331 15.944 1.00 90.50 78 GLU A N 1
ATOM 611 C CA . GLU A 1 78 ? -13.022 0.999 17.272 1.00 90.50 78 GLU A CA 1
ATOM 612 C C . GLU A 1 78 ? -11.901 0.445 18.165 1.00 90.50 78 GLU A C 1
ATOM 614 O O . GLU A 1 78 ? -10.850 0.010 17.688 1.00 90.50 78 GLU A O 1
ATOM 619 N N . GLU A 1 79 ? -12.096 0.519 19.482 1.00 90.69 79 GLU A N 1
ATOM 620 C CA . GLU A 1 79 ? -11.154 -0.027 20.466 1.00 90.69 79 GLU A CA 1
ATOM 621 C C . GLU A 1 79 ? -10.904 -1.524 20.213 1.00 90.69 79 GLU A C 1
ATOM 623 O O . GLU A 1 79 ? -11.809 -2.252 19.807 1.00 90.69 79 GLU A O 1
ATOM 628 N N . ASP A 1 80 ? -9.657 -1.965 20.401 1.00 89.81 80 ASP A N 1
ATOM 629 C CA . ASP A 1 80 ? -9.195 -3.342 20.167 1.00 89.81 80 ASP A CA 1
ATOM 630 C C . ASP A 1 80 ? -9.294 -3.845 18.710 1.00 89.81 80 ASP A C 1
ATOM 632 O O . ASP A 1 80 ? -9.043 -5.023 18.421 1.00 89.81 80 ASP A O 1
ATOM 636 N N . GLU A 1 81 ? -9.603 -2.977 17.741 1.00 93.12 81 GLU A N 1
ATOM 637 C CA . GLU A 1 81 ? -9.535 -3.361 16.334 1.00 93.12 81 GLU A CA 1
ATOM 638 C C . GLU A 1 81 ? -8.090 -3.548 15.862 1.00 93.12 81 GLU A C 1
ATOM 640 O O . GLU A 1 81 ? -7.195 -2.738 16.114 1.00 93.12 81 GLU A O 1
ATOM 645 N N . LYS A 1 82 ? -7.873 -4.614 15.082 1.00 94.62 82 LYS A N 1
ATOM 646 C CA . LYS A 1 82 ? -6.577 -4.916 14.468 1.00 94.62 82 LYS A CA 1
ATOM 647 C C . LYS A 1 82 ? -6.319 -3.983 13.286 1.00 94.62 82 LYS A C 1
ATOM 649 O O . LYS A 1 82 ? -6.946 -4.106 12.224 1.00 94.62 82 LYS A O 1
ATOM 654 N N . ILE A 1 83 ? -5.346 -3.098 13.456 1.00 95.06 83 ILE A N 1
ATOM 655 C CA . ILE A 1 83 ? -4.855 -2.180 12.434 1.00 95.06 83 ILE A CA 1
ATOM 656 C C . ILE A 1 83 ? -3.504 -2.667 11.935 1.00 95.06 83 ILE A C 1
ATOM 658 O O . ILE A 1 83 ? -2.632 -3.069 12.701 1.00 95.06 83 ILE A O 1
ATOM 662 N N . CYS A 1 84 ? -3.311 -2.592 10.628 1.00 94.69 84 CYS A N 1
ATOM 663 C CA . CYS A 1 84 ? -2.039 -2.832 9.993 1.00 94.69 84 CYS A CA 1
ATOM 664 C C . CYS A 1 84 ? -1.401 -1.527 9.514 1.00 94.69 84 CYS A C 1
ATOM 666 O O . CYS A 1 84 ? -2.068 -0.689 8.902 1.00 94.69 84 CYS A O 1
ATOM 668 N N . VAL A 1 85 ? -0.090 -1.401 9.738 1.00 92.44 85 VAL A N 1
ATOM 669 C CA . VAL A 1 85 ? 0.731 -0.291 9.249 1.00 92.44 85 VAL A CA 1
ATOM 670 C C . VAL A 1 85 ? 1.668 -0.773 8.146 1.00 92.44 85 VAL A C 1
ATOM 672 O O . VAL A 1 85 ? 2.520 -1.637 8.365 1.00 92.44 85 VAL A O 1
ATOM 675 N N . LEU A 1 86 ? 1.576 -0.167 6.959 1.00 94.12 86 LEU A N 1
ATOM 676 C CA . LEU A 1 86 ? 2.510 -0.470 5.874 1.00 94.12 86 LEU A CA 1
ATOM 677 C C . LEU A 1 86 ? 3.915 0.074 6.196 1.00 94.12 86 LEU A C 1
ATOM 679 O O . LEU A 1 86 ? 4.069 1.275 6.438 1.00 94.12 86 LEU A O 1
ATOM 683 N N . PRO A 1 87 ? 4.981 -0.744 6.125 1.00 91.44 87 PRO A N 1
ATOM 684 C CA . PRO A 1 87 ? 6.310 -0.339 6.582 1.00 91.44 87 PRO A CA 1
ATOM 685 C C . PRO A 1 87 ? 6.938 0.773 5.735 1.00 91.44 87 PRO A C 1
ATOM 687 O O . PRO A 1 87 ? 7.656 1.607 6.289 1.00 91.44 87 PRO A O 1
ATOM 690 N N . GLN A 1 88 ? 6.643 0.799 4.430 1.00 90.62 88 GLN A N 1
ATOM 691 C CA . GLN A 1 88 ? 7.260 1.700 3.447 1.00 90.62 88 GLN A CA 1
ATOM 692 C C . GLN A 1 88 ? 6.692 3.122 3.470 1.00 90.62 88 GLN A C 1
ATOM 694 O O . GLN A 1 88 ? 7.396 4.068 3.136 1.00 90.62 88 GLN A O 1
ATOM 699 N N . CYS A 1 89 ? 5.418 3.274 3.840 1.00 94.19 89 CYS A N 1
ATOM 700 C CA . CYS A 1 89 ? 4.712 4.555 3.757 1.00 94.19 89 CYS A CA 1
ATOM 701 C C . CYS A 1 89 ? 3.958 4.943 5.032 1.00 94.19 89 CYS A C 1
ATOM 703 O O . CYS A 1 89 ? 3.372 6.016 5.070 1.00 94.19 89 CYS A O 1
ATOM 705 N N . LYS A 1 90 ? 3.945 4.075 6.054 1.00 92.38 90 LYS A N 1
ATOM 706 C CA . LYS A 1 90 ? 3.308 4.296 7.364 1.00 92.38 90 LYS A CA 1
ATOM 707 C C . LYS A 1 90 ? 1.807 4.615 7.308 1.00 92.38 90 LYS A C 1
ATOM 709 O O . LYS A 1 90 ? 1.267 5.210 8.231 1.00 92.38 90 LYS A O 1
ATOM 714 N N . HIS A 1 91 ? 1.131 4.208 6.233 1.00 94.25 91 HIS A N 1
ATOM 715 C CA . HIS A 1 91 ? -0.324 4.310 6.134 1.00 94.25 91 HIS A CA 1
ATOM 716 C C . HIS A 1 91 ? -0.987 3.142 6.867 1.00 94.25 91 HIS A C 1
ATOM 718 O O . HIS A 1 91 ? -0.483 2.016 6.813 1.00 94.25 91 HIS A O 1
ATOM 724 N N . ASN A 1 92 ? -2.120 3.434 7.509 1.00 93.50 92 ASN A N 1
ATOM 725 C CA . ASN A 1 92 ? -2.813 2.539 8.431 1.00 93.50 92 ASN A CA 1
ATOM 726 C C . ASN A 1 92 ? -4.164 2.103 7.859 1.00 93.50 92 ASN A C 1
ATOM 728 O O . ASN A 1 92 ? -4.903 2.923 7.308 1.00 93.50 92 ASN A O 1
ATOM 732 N N . PHE A 1 93 ? -4.503 0.830 8.031 1.00 96.12 93 PHE A N 1
ATOM 733 C CA . PHE A 1 93 ? -5.743 0.226 7.540 1.00 96.12 93 PHE A CA 1
ATOM 734 C C . PHE A 1 93 ? -6.222 -0.845 8.517 1.00 96.12 93 PHE A C 1
ATOM 736 O O . PHE A 1 93 ? -5.396 -1.438 9.205 1.00 96.12 93 PHE A O 1
ATOM 743 N N . HIS A 1 94 ? -7.509 -1.203 8.518 1.00 96.31 94 HIS A N 1
ATOM 744 C CA . HIS A 1 94 ? -7.914 -2.472 9.130 1.00 96.31 94 HIS A CA 1
ATOM 745 C C . HIS A 1 94 ? -7.139 -3.619 8.484 1.00 96.31 94 HIS A C 1
ATOM 747 O O . HIS A 1 94 ? -7.060 -3.696 7.251 1.00 96.31 94 HIS A O 1
ATOM 753 N N . THR A 1 95 ? -6.625 -4.547 9.293 1.00 95.25 95 THR A N 1
ATOM 754 C CA . THR A 1 95 ? -5.853 -5.692 8.786 1.00 95.25 95 THR A CA 1
ATOM 755 C C . THR A 1 95 ? -6.649 -6.462 7.731 1.00 95.25 95 THR A C 1
ATOM 757 O O . THR A 1 95 ? -6.137 -6.729 6.649 1.00 95.25 95 THR A O 1
ATOM 760 N N . LYS A 1 96 ? -7.943 -6.717 7.976 1.00 94.69 96 LYS A N 1
ATOM 761 C CA . LYS A 1 96 ? -8.832 -7.404 7.021 1.00 94.69 96 LYS A CA 1
ATOM 762 C C . LYS A 1 96 ? -8.957 -6.655 5.690 1.00 94.69 96 LYS A C 1
ATOM 764 O O . LYS A 1 96 ? -8.831 -7.270 4.632 1.00 94.69 96 LYS A O 1
ATOM 769 N N . CYS A 1 97 ? -9.187 -5.342 5.738 1.00 96.12 97 CYS A N 1
ATOM 770 C CA . CYS A 1 97 ? -9.352 -4.519 4.541 1.00 96.12 97 CYS A CA 1
ATOM 771 C C . CYS A 1 97 ? -8.079 -4.510 3.692 1.00 96.12 97 CYS A C 1
ATOM 773 O O . CYS A 1 97 ? -8.146 -4.712 2.479 1.00 96.12 97 CYS A O 1
ATOM 775 N N . LEU A 1 98 ? -6.918 -4.337 4.329 1.00 95.50 98 LEU A N 1
ATOM 776 C CA . LEU A 1 98 ? -5.643 -4.333 3.622 1.00 95.50 98 LEU A CA 1
ATOM 777 C C . LEU A 1 98 ? -5.310 -5.709 3.040 1.00 95.50 98 LEU A C 1
ATOM 779 O O . LEU A 1 98 ? -4.904 -5.788 1.887 1.00 95.50 98 LEU A O 1
ATOM 783 N N . THR A 1 99 ? -5.522 -6.800 3.781 1.00 93.44 99 THR A N 1
ATOM 784 C CA . THR A 1 99 ? -5.269 -8.155 3.269 1.00 93.44 99 THR A CA 1
ATOM 785 C C . THR A 1 99 ? -6.115 -8.468 2.036 1.00 93.44 99 THR A C 1
ATOM 787 O O . THR A 1 99 ? -5.602 -9.066 1.095 1.00 93.44 99 THR A O 1
ATOM 790 N N . ILE A 1 100 ? -7.392 -8.066 2.005 1.00 93.50 100 ILE A N 1
ATOM 791 C CA . ILE A 1 100 ? -8.245 -8.245 0.817 1.00 93.50 100 ILE A CA 1
ATOM 792 C C . ILE A 1 100 ? -7.684 -7.444 -0.357 1.00 93.50 100 ILE A C 1
ATOM 794 O O . ILE A 1 100 ? -7.511 -8.001 -1.434 1.00 93.50 100 ILE A O 1
ATOM 798 N N . TRP A 1 101 ? -7.343 -6.173 -0.144 1.00 93.88 101 TRP A N 1
ATOM 799 C CA . TRP A 1 101 ? -6.768 -5.318 -1.183 1.00 93.88 101 TRP A CA 1
ATOM 800 C C . TRP A 1 101 ? -5.476 -5.902 -1.777 1.00 93.88 101 TRP A C 1
ATOM 802 O O . TRP A 1 101 ? -5.332 -6.005 -2.996 1.00 93.88 101 TRP A O 1
ATOM 812 N N . LEU A 1 102 ? -4.564 -6.364 -0.917 1.00 93.56 102 LEU A N 1
ATOM 813 C CA . LEU A 1 102 ? -3.258 -6.889 -1.319 1.00 93.56 102 LEU A CA 1
ATOM 814 C C . LEU A 1 102 ? -3.320 -8.222 -2.079 1.00 93.56 102 LEU A C 1
ATOM 816 O O . LEU A 1 102 ? -2.366 -8.567 -2.774 1.00 93.56 102 LEU A O 1
ATOM 820 N N . LYS A 1 103 ? -4.447 -8.943 -2.018 1.00 89.69 103 LYS A N 1
ATOM 821 C CA . LYS A 1 103 ? -4.698 -10.125 -2.861 1.00 89.69 103 LYS A CA 1
ATOM 822 C C . LYS A 1 103 ? -4.970 -9.784 -4.325 1.00 89.69 103 LYS A C 1
ATOM 824 O O . LYS A 1 103 ? -4.887 -10.675 -5.161 1.00 89.69 103 LYS A O 1
ATOM 829 N N . PHE A 1 104 ? -5.302 -8.531 -4.634 1.00 86.69 104 PHE A N 1
ATOM 830 C CA . PHE A 1 104 ? -5.616 -8.093 -5.997 1.00 86.69 104 PHE A CA 1
ATOM 831 C C . PHE A 1 104 ? -4.584 -7.126 -6.573 1.00 86.69 104 PHE A C 1
ATOM 833 O O . PHE A 1 104 ? -4.485 -7.014 -7.789 1.00 86.69 104 PHE A O 1
ATOM 840 N N . THR A 1 105 ? -3.833 -6.414 -5.729 1.00 90.06 105 THR A N 1
ATOM 841 C CA . THR A 1 105 ? -2.816 -5.454 -6.173 1.00 90.06 105 THR A CA 1
ATOM 842 C C . THR A 1 105 ? -1.696 -5.304 -5.148 1.00 90.06 105 THR A C 1
ATOM 844 O O . THR A 1 105 ? -1.932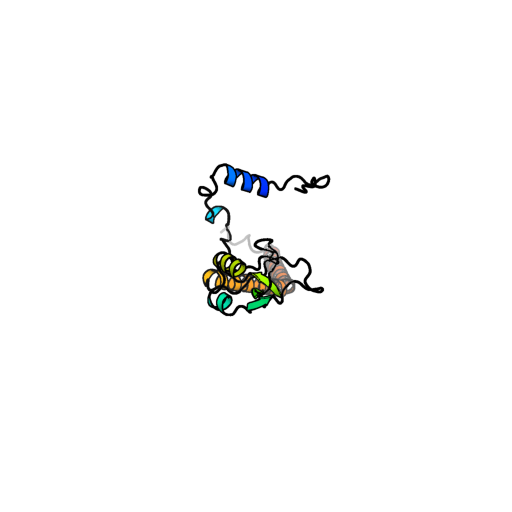 -5.265 -3.944 1.00 90.06 105 THR A O 1
ATOM 847 N N . SER A 1 106 ? -0.464 -5.133 -5.614 1.00 91.81 106 SER A N 1
ATOM 848 C CA . SER A 1 106 ? 0.722 -4.885 -4.794 1.00 91.81 106 SER A CA 1
ATOM 849 C C . SER A 1 106 ? 0.960 -3.396 -4.524 1.00 91.81 106 SER A C 1
ATOM 851 O O . SER A 1 106 ? 2.099 -2.948 -4.466 1.00 91.81 106 SER A O 1
ATOM 853 N N . THR A 1 107 ? -0.087 -2.584 -4.365 1.00 92.44 107 THR A N 1
ATOM 854 C CA . THR A 1 107 ? 0.054 -1.129 -4.165 1.00 92.44 107 THR A CA 1
ATOM 855 C C . THR A 1 107 ? -0.673 -0.632 -2.925 1.00 92.44 107 THR A C 1
ATOM 857 O O . THR A 1 107 ? -1.749 -1.113 -2.569 1.00 92.44 107 THR A O 1
ATOM 860 N N . CYS A 1 108 ? -0.097 0.373 -2.263 1.00 93.94 108 CYS A N 1
ATOM 861 C CA . CYS A 1 108 ? -0.751 1.047 -1.145 1.00 93.94 108 CYS A CA 1
ATOM 862 C C . CYS A 1 108 ? -2.035 1.775 -1.611 1.00 93.94 108 CYS A C 1
ATOM 864 O O . CYS A 1 108 ? -1.935 2.610 -2.515 1.00 93.94 108 CYS A O 1
ATOM 866 N N . PRO A 1 109 ? -3.204 1.558 -0.971 1.00 94.00 109 PRO A N 1
ATOM 867 C CA . PRO A 1 109 ? -4.458 2.228 -1.342 1.00 94.00 109 PRO A CA 1
ATOM 868 C C . PRO A 1 109 ? -4.395 3.762 -1.290 1.00 94.00 109 PRO A C 1
ATOM 870 O O . PRO A 1 109 ? -5.099 4.435 -2.035 1.00 94.00 109 PRO A O 1
ATOM 873 N N . MET A 1 110 ? -3.542 4.316 -0.420 1.00 92.88 110 MET A N 1
ATOM 874 C CA . MET A 1 110 ? -3.441 5.762 -0.188 1.00 92.88 110 MET A CA 1
ATOM 875 C C . MET A 1 110 ? -2.463 6.456 -1.137 1.00 92.88 110 MET A C 1
ATOM 877 O O . MET A 1 110 ? -2.791 7.473 -1.737 1.00 92.88 110 MET A O 1
ATOM 881 N N . CYS A 1 111 ? -1.248 5.920 -1.275 1.00 93.75 111 CYS A N 1
ATOM 882 C CA . CYS A 1 111 ? -0.167 6.592 -2.007 1.00 93.75 111 CYS A CA 1
ATOM 883 C C . CYS A 1 111 ? 0.317 5.845 -3.251 1.00 93.75 111 CYS A C 1
ATOM 885 O O . CYS A 1 111 ? 1.241 6.310 -3.913 1.00 93.75 111 CYS A O 1
ATOM 887 N N . ARG A 1 112 ? -0.275 4.687 -3.567 1.00 91.50 112 ARG A N 1
ATOM 888 C CA . ARG A 1 112 ? 0.052 3.855 -4.738 1.00 91.50 112 ARG A CA 1
ATOM 889 C C . ARG A 1 112 ? 1.517 3.405 -4.829 1.00 91.50 112 ARG A C 1
ATOM 891 O O . ARG A 1 112 ? 1.939 2.923 -5.876 1.00 91.50 112 ARG A O 1
ATOM 898 N N . ILE A 1 113 ? 2.287 3.514 -3.742 1.00 90.88 113 ILE A N 1
ATOM 899 C CA . ILE A 1 113 ? 3.641 2.951 -3.655 1.00 90.88 113 ILE A CA 1
ATOM 900 C C . ILE A 1 113 ? 3.561 1.432 -3.834 1.00 90.88 113 ILE A C 1
ATOM 902 O O . ILE A 1 113 ? 2.702 0.784 -3.228 1.00 90.88 113 ILE A O 1
ATOM 906 N N . PHE A 1 114 ? 4.456 0.895 -4.667 1.00 89.69 114 PHE A N 1
ATOM 907 C CA . PHE A 1 114 ? 4.577 -0.536 -4.936 1.00 89.69 114 PHE A CA 1
ATOM 908 C C . PHE A 1 114 ? 5.168 -1.291 -3.745 1.00 89.69 114 PHE A C 1
ATOM 910 O O . PHE A 1 114 ? 6.186 -0.901 -3.178 1.00 89.69 114 PHE A O 1
ATOM 917 N N . LEU A 1 115 ? 4.541 -2.410 -3.423 1.00 91.62 115 LEU A N 1
ATOM 918 C CA . LEU A 1 115 ? 4.883 -3.356 -2.374 1.00 91.62 115 LEU A CA 1
ATOM 919 C C . LEU A 1 115 ? 5.491 -4.618 -3.017 1.00 91.62 115 LEU A C 1
ATOM 921 O O . LEU A 1 115 ? 5.306 -4.834 -4.217 1.00 91.62 115 LEU A O 1
ATOM 925 N N . PRO A 1 116 ? 6.235 -5.443 -2.260 1.00 90.56 116 PRO A N 1
ATOM 926 C CA . PRO A 1 116 ? 6.834 -6.665 -2.792 1.00 90.56 116 PRO A CA 1
ATOM 927 C C . PRO A 1 116 ? 5.769 -7.606 -3.365 1.00 90.56 116 PRO A C 1
ATOM 929 O O . PRO A 1 116 ? 4.679 -7.720 -2.800 1.00 90.56 116 PRO A O 1
ATOM 932 N N . THR A 1 117 ? 6.084 -8.282 -4.469 1.00 90.69 117 THR A N 1
ATOM 933 C CA . THR A 1 117 ? 5.217 -9.254 -5.152 1.00 90.69 117 THR A CA 1
ATOM 934 C C . THR A 1 117 ? 5.996 -10.529 -5.466 1.00 90.69 117 THR A C 1
ATOM 936 O O . THR A 1 117 ? 7.190 -10.463 -5.740 1.00 90.69 117 THR A O 1
ATOM 939 N N . ASP A 1 118 ? 5.315 -11.677 -5.456 1.00 87.38 118 ASP A N 1
ATOM 940 C CA . ASP A 1 118 ? 5.899 -12.978 -5.825 1.00 87.38 118 ASP A CA 1
ATOM 941 C C . ASP A 1 118 ? 5.844 -13.225 -7.354 1.00 87.38 118 ASP A C 1
ATOM 943 O O . ASP A 1 118 ? 6.201 -14.293 -7.845 1.00 87.38 118 ASP A O 1
ATOM 947 N N . CYS A 1 119 ? 5.377 -12.247 -8.142 1.00 84.19 119 CYS A N 1
ATOM 948 C CA . CYS A 1 119 ? 5.271 -12.363 -9.595 1.00 84.19 119 CYS A CA 1
ATOM 949 C C . CYS A 1 119 ? 6.631 -12.150 -10.283 1.00 84.19 119 CYS A C 1
ATOM 951 O O . CYS A 1 119 ? 7.072 -11.015 -10.487 1.00 84.19 119 CYS A O 1
ATOM 953 N N . GLU A 1 120 ? 7.268 -13.243 -10.714 1.00 81.88 120 GLU A N 1
ATOM 954 C CA . GLU A 1 120 ? 8.555 -13.203 -11.425 1.00 81.88 120 GLU A CA 1
ATOM 955 C C . GLU A 1 120 ? 8.519 -12.322 -12.678 1.00 81.88 120 GLU A C 1
ATOM 957 O O . GLU A 1 120 ? 9.440 -11.541 -12.914 1.00 81.88 120 GLU A O 1
ATOM 962 N N . ALA A 1 121 ? 7.444 -12.408 -13.470 1.00 81.25 121 ALA A N 1
ATOM 963 C CA . ALA A 1 121 ? 7.291 -11.617 -14.689 1.00 81.25 121 ALA A CA 1
ATOM 964 C C . ALA A 1 121 ? 7.341 -10.109 -14.396 1.00 81.25 121 ALA A C 1
ATOM 966 O O . ALA A 1 121 ? 7.999 -9.357 -15.117 1.00 81.25 121 ALA A O 1
ATOM 967 N N . TRP A 1 122 ? 6.708 -9.673 -13.304 1.00 78.12 122 TRP A N 1
ATOM 968 C CA . TRP A 1 122 ? 6.697 -8.272 -12.897 1.00 78.12 122 TRP A CA 1
ATOM 969 C C . TRP A 1 122 ? 8.069 -7.814 -12.385 1.00 78.12 122 TRP A C 1
ATOM 971 O O . TRP A 1 122 ? 8.563 -6.757 -12.787 1.00 78.12 122 TRP A O 1
ATOM 981 N N . GLU A 1 123 ? 8.729 -8.620 -11.548 1.00 79.62 123 GLU A N 1
ATOM 982 C CA . GLU A 1 123 ? 10.075 -8.312 -11.042 1.00 79.62 123 GLU A CA 1
ATOM 983 C C . GLU A 1 123 ? 11.110 -8.258 -12.176 1.00 79.62 123 GLU A C 1
ATOM 985 O O . GLU A 1 123 ? 11.965 -7.366 -12.216 1.00 79.62 123 GLU A O 1
ATOM 990 N N . ASN A 1 124 ? 10.998 -9.157 -13.154 1.00 82.94 124 ASN A N 1
ATOM 991 C CA . ASN A 1 124 ? 11.830 -9.151 -14.352 1.00 82.94 124 ASN A CA 1
ATOM 992 C C . ASN A 1 124 ? 11.553 -7.91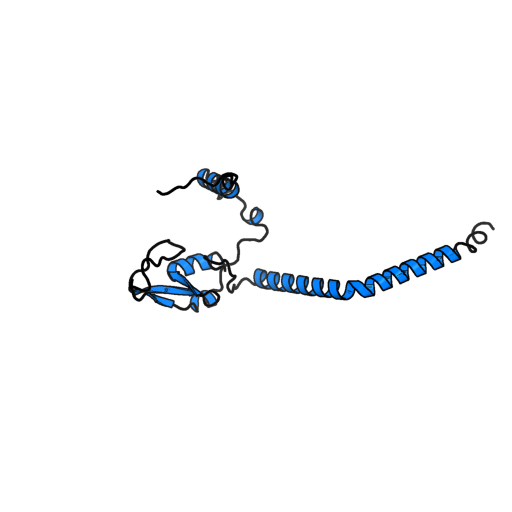6 -15.215 1.00 82.94 124 ASN A C 1
ATOM 994 O O . ASN A 1 124 ? 12.497 -7.218 -15.586 1.00 82.94 124 ASN A O 1
ATOM 998 N N . ALA A 1 125 ? 10.286 -7.567 -15.456 1.00 82.25 125 ALA A N 1
ATOM 999 C CA . ALA A 1 125 ? 9.921 -6.363 -16.202 1.00 82.25 125 ALA A CA 1
ATOM 1000 C C . ALA A 1 125 ? 10.475 -5.083 -15.547 1.00 82.25 125 ALA A C 1
ATOM 1002 O O . ALA A 1 125 ? 11.004 -4.202 -16.232 1.00 82.25 125 ALA A O 1
ATOM 1003 N N . LYS A 1 126 ? 10.441 -4.991 -14.211 1.00 80.81 126 LYS A N 1
ATOM 1004 C CA . LYS A 1 126 ? 11.047 -3.880 -13.462 1.00 80.81 126 LYS A CA 1
ATOM 1005 C C . LYS A 1 126 ? 12.563 -3.815 -13.647 1.00 80.81 126 LYS A C 1
ATOM 1007 O O . LYS A 1 126 ? 13.096 -2.722 -13.855 1.00 80.81 126 LYS A O 1
ATOM 1012 N N . LYS A 1 127 ? 13.259 -4.957 -13.586 1.00 84.75 127 LYS A N 1
ATOM 1013 C CA . LYS A 1 127 ? 14.710 -5.037 -13.841 1.00 84.75 127 LYS A CA 1
ATOM 1014 C C . LYS A 1 127 ? 15.044 -4.596 -15.264 1.00 84.75 127 LYS A C 1
ATOM 1016 O O . LYS A 1 127 ? 15.885 -3.714 -15.422 1.00 84.75 127 LYS A O 1
ATOM 1021 N N . MET A 1 128 ? 14.331 -5.118 -16.264 1.00 83.50 128 MET A N 1
ATOM 1022 C CA . MET A 1 128 ? 14.518 -4.762 -17.675 1.00 83.50 128 MET A CA 1
ATOM 1023 C C . MET A 1 128 ? 14.325 -3.263 -17.908 1.00 83.50 128 MET A C 1
ATOM 1025 O O . MET A 1 128 ? 15.163 -2.625 -18.537 1.00 83.50 128 MET A O 1
ATOM 1029 N N . LYS A 1 129 ? 13.271 -2.663 -17.340 1.00 85.06 129 LYS A N 1
ATOM 1030 C CA . LYS A 1 129 ? 13.021 -1.220 -17.457 1.00 85.06 129 LYS A CA 1
ATOM 1031 C C . LYS A 1 129 ? 14.152 -0.386 -16.846 1.00 85.06 129 LYS A C 1
ATOM 1033 O O . LYS A 1 129 ? 14.582 0.601 -17.439 1.00 85.06 129 LYS A O 1
ATOM 1038 N N . LYS A 1 130 ? 14.664 -0.795 -15.680 1.00 88.12 130 LYS A N 1
ATOM 1039 C CA . LYS A 1 130 ? 15.790 -0.125 -15.011 1.00 88.12 130 LYS A CA 1
ATOM 1040 C C . LYS A 1 130 ? 17.086 -0.246 -15.817 1.00 88.12 130 LYS A C 1
ATOM 1042 O O . LYS A 1 130 ? 17.840 0.721 -15.905 1.00 88.12 130 LYS A O 1
ATOM 1047 N N . GLU A 1 131 ? 17.341 -1.411 -16.405 1.00 93.25 131 GLU A N 1
ATOM 1048 C CA . GLU A 1 131 ? 18.496 -1.656 -17.270 1.00 93.25 131 GLU A CA 1
ATOM 1049 C C . GLU A 1 131 ? 18.419 -0.846 -18.567 1.00 93.25 131 GLU A C 1
ATOM 1051 O O . GLU A 1 131 ? 19.393 -0.192 -18.934 1.00 93.25 131 GLU A O 1
ATOM 1056 N N . GLN A 1 132 ? 17.249 -0.795 -19.208 1.00 88.56 132 GLN A N 1
ATOM 1057 C CA . GLN A 1 132 ? 17.006 0.065 -20.367 1.00 88.56 132 GLN A CA 1
ATOM 1058 C C . GLN A 1 132 ? 17.254 1.538 -20.039 1.00 88.56 132 GLN A C 1
ATOM 1060 O O . GLN A 1 132 ? 17.907 2.238 -20.810 1.00 88.56 132 GLN A O 1
ATOM 1065 N N . GLU A 1 133 ? 16.784 2.018 -18.886 1.00 92.06 133 GLU A N 1
ATOM 1066 C CA . GLU A 1 133 ? 17.017 3.399 -18.464 1.00 92.06 133 GLU A CA 1
ATOM 1067 C C . GLU A 1 133 ? 18.504 3.676 -18.184 1.00 92.06 133 GLU A C 1
ATOM 1069 O O . GLU A 1 133 ? 19.025 4.724 -18.569 1.00 92.06 133 GLU A O 1
ATOM 1074 N N . TYR A 1 134 ? 19.212 2.733 -17.558 1.00 91.31 134 TYR A N 1
ATOM 1075 C CA . TYR A 1 134 ? 20.659 2.819 -17.355 1.00 91.31 134 TYR A CA 1
ATOM 1076 C C . TYR A 1 134 ? 21.420 2.867 -18.682 1.00 91.31 134 TYR A C 1
ATOM 1078 O O . TYR A 1 134 ? 22.291 3.719 -18.868 1.00 91.31 134 TYR A O 1
ATOM 1086 N N . LEU A 1 135 ? 21.077 1.977 -19.614 1.00 90.50 135 LEU A N 1
ATOM 1087 C CA . LEU A 1 135 ? 21.702 1.924 -20.927 1.00 90.50 135 LEU A CA 1
ATOM 1088 C C . LEU A 1 135 ? 21.422 3.203 -21.713 1.00 90.50 135 LEU A C 1
ATOM 1090 O O . LEU A 1 135 ? 22.342 3.754 -22.309 1.00 90.50 135 LEU A O 1
ATOM 1094 N N . LYS A 1 136 ? 20.194 3.726 -21.648 1.00 89.62 136 LYS A N 1
ATOM 1095 C CA . LYS A 1 136 ? 19.829 5.003 -22.265 1.00 89.62 136 LYS A CA 1
ATOM 1096 C C . LYS A 1 136 ? 20.689 6.148 -21.727 1.00 89.62 136 LYS A C 1
ATOM 1098 O O . LYS A 1 136 ? 21.309 6.848 -22.520 1.00 89.62 136 LYS A O 1
ATOM 1103 N N . LYS A 1 137 ? 20.820 6.272 -20.401 1.00 89.75 137 LYS A N 1
ATOM 1104 C CA . LYS A 1 137 ? 21.703 7.272 -19.769 1.00 89.75 137 LYS A CA 1
ATOM 1105 C C . LYS A 1 137 ? 23.158 7.101 -20.203 1.00 89.75 137 LYS A C 1
ATOM 1107 O O . LYS A 1 137 ? 23.841 8.080 -20.474 1.00 89.75 137 LYS A O 1
ATOM 1112 N N . ARG A 1 138 ? 23.646 5.861 -20.316 1.00 86.62 138 ARG A N 1
ATOM 1113 C CA . ARG A 1 138 ? 25.002 5.593 -20.818 1.00 86.62 138 ARG A CA 1
ATOM 1114 C C . ARG A 1 138 ? 25.182 6.022 -22.264 1.00 86.62 138 ARG A C 1
ATOM 1116 O O . ARG A 1 138 ? 26.176 6.676 -22.564 1.00 86.62 138 ARG A O 1
ATOM 1123 N N . ILE A 1 139 ? 24.243 5.672 -23.140 1.00 83.44 139 ILE A N 1
ATOM 1124 C CA . ILE A 1 139 ? 24.259 6.096 -24.541 1.00 83.44 139 ILE A CA 1
ATOM 1125 C C . ILE A 1 139 ? 24.315 7.625 -24.589 1.00 83.44 139 ILE A C 1
ATOM 1127 O O . ILE A 1 139 ? 25.252 8.156 -25.172 1.00 83.44 139 ILE A O 1
ATOM 1131 N N . GLU A 1 140 ? 23.437 8.317 -23.859 1.00 80.69 140 GLU A N 1
ATOM 1132 C CA . GLU A 1 140 ? 23.414 9.785 -23.764 1.00 80.69 140 GLU A CA 1
ATOM 1133 C C . GLU A 1 140 ? 24.755 10.387 -23.307 1.00 80.69 140 GLU A C 1
ATOM 1135 O O . GLU A 1 140 ? 25.168 11.425 -23.817 1.00 80.69 140 GLU A O 1
ATOM 1140 N N . THR A 1 141 ? 25.478 9.736 -22.388 1.00 75.12 141 THR A N 1
ATOM 1141 C CA . THR A 1 141 ? 26.804 10.210 -21.939 1.00 75.12 141 THR A CA 1
ATOM 1142 C C . THR A 1 141 ? 27.933 9.954 -22.939 1.00 75.12 141 THR A C 1
ATOM 1144 O O . THR A 1 141 ? 28.907 10.701 -22.965 1.00 75.12 141 THR A O 1
ATOM 1147 N N . VAL A 1 142 ? 27.822 8.916 -23.771 1.00 75.94 142 VAL A N 1
ATOM 1148 C CA . VAL A 1 142 ? 28.827 8.574 -24.793 1.00 75.94 142 VAL A CA 1
ATOM 1149 C C . VAL A 1 142 ? 28.592 9.371 -26.083 1.00 75.94 142 VAL A C 1
ATOM 1151 O O . VAL A 1 142 ? 29.532 9.638 -26.834 1.00 75.94 142 VAL A O 1
ATOM 1154 N N . THR A 1 143 ? 27.351 9.790 -26.337 1.00 60.47 143 THR A N 1
ATOM 1155 C CA . THR A 1 143 ? 26.936 10.402 -27.601 1.00 60.47 143 THR A CA 1
ATOM 1156 C C . THR A 1 143 ? 27.499 11.792 -27.937 1.00 60.47 143 THR A C 1
ATOM 1158 O O . THR A 1 143 ? 27.714 12.007 -29.124 1.00 60.47 143 THR A O 1
ATOM 1161 N N . PRO A 1 144 ? 27.819 12.739 -27.029 1.00 61.31 144 PRO A N 1
ATOM 1162 C CA . PRO A 1 144 ? 28.146 14.098 -27.476 1.00 61.31 144 PRO A CA 1
ATOM 1163 C C . PRO A 1 144 ? 29.499 14.197 -28.197 1.00 61.31 144 PRO A C 1
ATOM 1165 O O . PRO A 1 144 ? 29.593 14.827 -29.244 1.00 61.31 144 PRO A O 1
ATOM 1168 N N . SER A 1 145 ? 30.543 13.547 -27.675 1.00 58.12 145 SER A N 1
ATOM 1169 C CA . SER A 1 145 ? 31.908 13.689 -28.209 1.00 58.12 145 SER A CA 1
ATOM 1170 C C . SER A 1 145 ? 32.242 12.659 -29.289 1.00 58.12 145 SER A C 1
ATOM 1172 O O . SER A 1 145 ? 32.954 12.971 -30.240 1.00 58.12 145 SER A O 1
ATOM 1174 N N . ASN A 1 146 ? 31.711 11.436 -29.177 1.00 62.62 146 ASN A N 1
ATOM 1175 C CA . ASN A 1 146 ? 32.037 10.357 -30.112 1.00 62.62 146 ASN A CA 1
ATOM 1176 C C . ASN A 1 146 ? 31.186 10.404 -31.387 1.00 62.62 146 ASN A C 1
ATOM 1178 O O . ASN A 1 146 ? 31.706 10.084 -32.451 1.00 62.62 146 ASN A O 1
ATOM 1182 N N . VAL A 1 147 ? 29.924 10.854 -31.322 1.00 67.00 147 VAL A N 1
ATOM 1183 C CA . VAL A 1 147 ? 29.091 11.033 -32.528 1.00 67.00 147 VAL A CA 1
ATOM 1184 C C . VAL A 1 147 ? 29.643 12.166 -33.385 1.00 67.00 147 VAL A C 1
ATOM 1186 O O . VAL A 1 147 ? 29.826 11.971 -34.576 1.00 67.00 147 VAL A O 1
ATOM 1189 N N . GLN A 1 148 ? 30.044 13.290 -32.782 1.00 65.81 148 GLN A N 1
ATOM 1190 C CA . GLN A 1 148 ? 30.677 14.390 -33.519 1.00 65.81 148 GLN A CA 1
ATOM 1191 C C . GLN A 1 148 ? 31.994 13.983 -34.188 1.00 65.81 148 GLN A C 1
ATOM 1193 O O . GLN A 1 148 ? 32.316 14.479 -35.262 1.00 65.81 148 GLN A O 1
ATOM 1198 N N . LEU A 1 149 ? 32.781 13.100 -33.565 1.00 69.69 149 LEU A N 1
ATOM 1199 C CA . LEU A 1 149 ? 33.999 12.565 -34.178 1.00 69.69 149 LEU A CA 1
ATOM 1200 C C . LEU A 1 149 ? 33.685 11.615 -35.337 1.00 69.69 149 LEU A C 1
ATOM 1202 O O . LEU A 1 149 ? 34.373 11.672 -36.351 1.00 69.69 149 LEU A O 1
ATOM 1206 N N . ILE A 1 150 ? 32.652 10.779 -35.212 1.00 71.19 150 ILE A N 1
ATOM 1207 C CA . ILE A 1 150 ? 32.211 9.868 -36.277 1.00 71.19 150 ILE A CA 1
ATOM 1208 C C . ILE A 1 150 ? 31.597 10.649 -37.443 1.00 71.19 150 ILE A C 1
ATOM 1210 O O . ILE A 1 150 ? 31.920 10.348 -38.585 1.00 71.19 150 ILE A O 1
ATOM 1214 N N . GLU A 1 151 ? 30.784 11.674 -37.181 1.00 73.81 151 GLU A N 1
ATOM 1215 C CA . GLU A 1 151 ? 30.239 12.575 -38.204 1.00 73.81 151 GLU A CA 1
ATOM 1216 C C . GLU A 1 151 ? 31.362 13.323 -38.917 1.00 73.81 151 GLU A C 1
ATOM 1218 O O . GLU A 1 151 ? 31.458 13.256 -40.136 1.00 73.81 151 GLU A O 1
ATOM 1223 N N . LYS A 1 152 ? 32.303 13.916 -38.171 1.00 77.44 152 LYS A N 1
ATOM 1224 C CA . LYS A 1 152 ? 33.484 14.559 -38.768 1.00 77.44 152 LYS A CA 1
ATOM 1225 C C . LYS A 1 152 ? 34.339 13.585 -39.571 1.00 77.44 152 LYS A C 1
ATOM 1227 O O . LYS A 1 152 ? 34.899 13.975 -40.589 1.00 77.44 152 LYS A O 1
ATOM 1232 N N . PHE A 1 153 ? 34.469 12.338 -39.123 1.00 83.00 153 PHE A N 1
ATOM 1233 C CA . PHE A 1 153 ? 35.197 11.307 -39.855 1.00 83.00 153 PHE A CA 1
ATOM 1234 C C . PHE A 1 153 ? 34.457 10.896 -41.133 1.00 83.00 153 PHE A C 1
ATOM 1236 O O . PHE A 1 153 ? 35.084 10.762 -42.178 1.00 83.00 153 PHE A O 1
ATOM 1243 N N . TYR A 1 154 ? 33.134 10.747 -41.077 1.00 78.81 154 TYR A N 1
ATOM 1244 C CA . TYR A 1 154 ? 32.303 10.415 -42.230 1.00 78.81 154 TYR A CA 1
ATOM 1245 C C . TYR A 1 154 ? 32.292 11.550 -43.260 1.00 78.81 154 TYR A C 1
ATOM 1247 O O . TYR A 1 154 ? 32.516 11.297 -44.441 1.00 78.81 154 TYR A O 1
ATOM 1255 N N . ASP A 1 155 ? 32.149 12.795 -42.808 1.00 83.56 155 ASP A N 1
ATOM 1256 C CA . ASP A 1 155 ? 32.262 13.997 -43.634 1.00 83.56 155 ASP A CA 1
ATOM 1257 C C . ASP A 1 155 ? 33.659 14.127 -44.243 1.00 83.56 155 ASP A C 1
ATOM 1259 O O . ASP A 1 155 ? 33.788 14.474 -45.412 1.00 83.56 155 ASP A O 1
ATOM 1263 N N . PHE A 1 156 ? 34.716 13.805 -43.488 1.00 84.06 156 PHE A N 1
ATOM 1264 C CA . PHE A 1 156 ?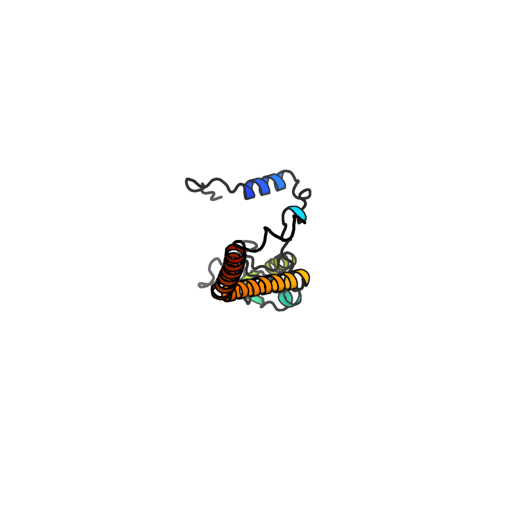 36.087 13.796 -43.996 1.00 84.06 156 PHE A CA 1
ATOM 1265 C C . PHE A 1 156 ? 36.286 12.731 -45.079 1.00 84.06 156 PHE A C 1
ATOM 1267 O O . PHE A 1 156 ? 36.837 13.034 -46.133 1.00 84.06 156 PHE A O 1
ATOM 1274 N N . VAL A 1 157 ? 35.807 11.503 -44.866 1.00 81.44 157 VAL A N 1
ATOM 1275 C CA . VAL A 1 157 ? 35.879 1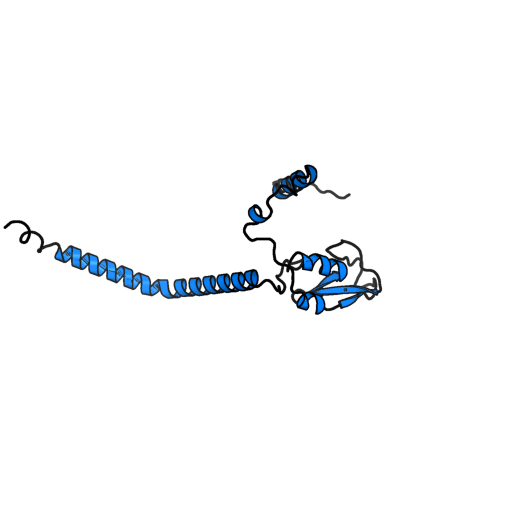0.426 -45.866 1.00 81.44 157 VAL A CA 1
ATOM 1276 C C . VAL A 1 157 ? 35.069 10.782 -47.114 1.00 81.44 157 VAL A C 1
ATOM 1278 O O . VAL A 1 157 ? 35.563 10.589 -48.222 1.00 81.44 157 VAL A O 1
ATOM 1281 N N . HIS A 1 158 ? 33.869 11.351 -46.965 1.00 80.88 158 HIS A N 1
ATOM 1282 C CA . HIS A 1 158 ? 33.064 11.836 -48.093 1.00 80.88 158 HIS A CA 1
ATOM 1283 C C . HIS A 1 158 ? 33.712 13.014 -48.813 1.00 80.88 158 HIS A C 1
ATOM 1285 O O . HIS A 1 158 ? 33.690 13.059 -50.038 1.00 80.88 158 HIS A O 1
ATOM 1291 N N . PHE A 1 159 ? 34.330 13.941 -48.085 1.00 78.31 159 PHE A N 1
ATOM 1292 C CA . PHE A 1 159 ? 35.073 15.058 -48.659 1.00 78.31 159 PHE A CA 1
ATOM 1293 C C . PHE A 1 159 ? 36.282 14.573 -49.462 1.00 78.31 159 PHE A C 1
ATOM 1295 O O . PHE A 1 159 ? 36.468 15.018 -50.590 1.00 78.31 159 PHE A O 1
ATOM 1302 N N . VAL A 1 160 ? 37.069 13.637 -48.924 1.00 75.62 160 VAL A N 1
ATOM 1303 C CA . VAL A 1 160 ? 38.197 13.011 -49.632 1.00 75.62 160 VAL A CA 1
ATOM 1304 C C . VAL A 1 160 ? 37.692 12.248 -50.856 1.00 75.62 160 VAL A C 1
ATOM 1306 O O . VAL A 1 160 ? 38.193 12.472 -51.949 1.00 75.62 160 VAL A O 1
ATOM 1309 N N . ALA A 1 161 ? 36.628 11.450 -50.729 1.00 74.81 161 ALA A N 1
ATOM 1310 C CA . ALA A 1 161 ? 36.025 10.738 -51.856 1.00 74.81 161 ALA A CA 1
ATOM 1311 C C . ALA A 1 161 ? 35.463 11.684 -52.937 1.00 74.81 161 ALA A C 1
ATOM 1313 O O . ALA A 1 161 ? 35.548 11.383 -54.126 1.00 74.81 161 ALA A O 1
ATOM 1314 N N . ALA A 1 162 ? 34.913 12.838 -52.551 1.00 69.88 162 ALA A N 1
ATOM 1315 C CA . ALA A 1 162 ? 34.429 13.867 -53.469 1.00 69.88 162 ALA A CA 1
ATOM 1316 C C . ALA A 1 162 ? 35.575 14.663 -54.117 1.00 69.88 162 ALA A C 1
ATOM 1318 O O . ALA A 1 162 ? 35.491 15.000 -55.298 1.00 69.88 162 ALA A O 1
ATOM 1319 N N . ALA A 1 163 ? 36.653 14.929 -53.375 1.00 63.97 163 ALA A N 1
ATOM 1320 C CA . ALA A 1 163 ? 37.859 15.589 -53.870 1.00 63.97 163 ALA A CA 1
ATOM 1321 C C . ALA A 1 163 ? 38.651 14.679 -54.826 1.00 63.97 163 ALA A C 1
ATOM 1323 O O . ALA A 1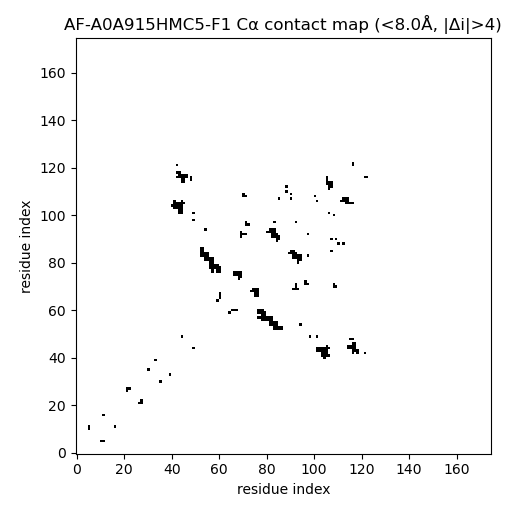 163 ? 39.127 15.139 -55.865 1.00 63.97 163 ALA A O 1
ATOM 1324 N N . ASP A 1 164 ? 38.692 13.378 -54.541 1.00 57.78 164 ASP A N 1
ATOM 1325 C CA . ASP A 1 164 ? 39.288 12.349 -55.397 1.00 57.78 164 ASP A CA 1
ATOM 1326 C C . ASP A 1 164 ? 38.399 12.002 -56.608 1.00 57.78 164 ASP A C 1
ATOM 1328 O O . ASP A 1 164 ? 38.875 11.434 -57.597 1.00 57.78 164 ASP A O 1
ATOM 1332 N N . ASN A 1 165 ? 37.130 12.442 -56.616 1.00 54.25 165 ASN A N 1
ATOM 1333 C CA . ASN A 1 165 ? 36.262 12.403 -57.799 1.00 54.25 165 ASN A CA 1
ATOM 1334 C C . ASN A 1 165 ? 36.527 13.551 -58.797 1.00 54.25 165 ASN A C 1
ATOM 1336 O O . ASN A 1 165 ? 35.793 13.738 -59.768 1.00 54.25 165 ASN A O 1
ATOM 1340 N N . ILE A 1 166 ? 37.636 14.274 -58.627 1.00 55.00 166 ILE A N 1
ATOM 1341 C CA . ILE A 1 166 ? 38.300 15.016 -59.699 1.00 55.00 166 ILE A CA 1
ATOM 1342 C C . ILE A 1 166 ? 39.626 14.306 -60.011 1.00 55.00 166 ILE A C 1
ATOM 1344 O O . ILE A 1 166 ? 40.688 14.862 -59.748 1.00 55.00 166 ILE A O 1
ATOM 1348 N N . ARG A 1 167 ? 39.574 13.073 -60.561 1.00 51.38 167 ARG A N 1
ATOM 1349 C CA . ARG A 1 167 ? 40.516 12.556 -61.599 1.00 51.38 167 ARG A CA 1
ATOM 1350 C C . ARG A 1 167 ? 40.399 11.077 -62.007 1.00 51.38 167 ARG A C 1
ATOM 1352 O O . ARG A 1 167 ? 41.066 10.727 -62.976 1.00 51.38 167 ARG A O 1
ATOM 1359 N N . TYR A 1 168 ? 39.568 10.226 -61.396 1.00 52.00 168 TYR A N 1
ATOM 1360 C CA . TYR A 1 168 ? 39.632 8.770 -61.675 1.00 52.00 168 TYR A CA 1
ATOM 1361 C C . TYR A 1 168 ? 38.422 8.093 -62.345 1.00 52.00 168 TYR A C 1
ATOM 1363 O O . TYR A 1 168 ? 38.368 6.869 -62.391 1.00 52.00 168 TYR A O 1
ATOM 1371 N N . LEU A 1 169 ? 37.499 8.832 -62.974 1.00 49.84 169 LEU A N 1
ATOM 1372 C CA . LEU A 1 169 ? 36.422 8.228 -63.785 1.00 49.84 169 LEU A CA 1
ATOM 1373 C C . LEU A 1 169 ? 36.319 8.816 -65.203 1.00 49.84 169 LEU A C 1
ATOM 1375 O O . LEU A 1 169 ? 35.252 9.222 -65.651 1.00 49.84 169 LEU A O 1
ATOM 1379 N N . LYS A 1 170 ? 37.438 8.843 -65.941 1.00 47.81 170 LYS A N 1
ATOM 1380 C CA . LYS A 1 170 ? 37.422 8.979 -67.415 1.00 47.81 170 LYS A CA 1
ATOM 1381 C C . LYS A 1 170 ? 38.355 8.020 -68.172 1.00 47.81 170 LYS A C 1
ATOM 1383 O O . LYS A 1 170 ? 38.555 8.215 -69.364 1.00 47.81 170 LYS A O 1
ATOM 1388 N N . SER A 1 171 ? 38.891 6.973 -67.535 1.00 51.12 171 SER A N 1
ATOM 1389 C CA . SER A 1 171 ? 39.795 6.030 -68.225 1.00 51.12 171 SER A CA 1
ATOM 1390 C C . SER A 1 171 ? 39.610 4.539 -67.916 1.00 51.12 171 SER A C 1
ATOM 1392 O O . SER A 1 171 ? 40.420 3.748 -68.379 1.00 51.12 171 SER A O 1
ATOM 1394 N N . VAL A 1 172 ? 38.555 4.115 -67.205 1.00 58.22 172 VAL A N 1
ATOM 1395 C CA . VAL A 1 172 ? 38.289 2.669 -66.975 1.00 58.22 172 VAL A CA 1
ATOM 1396 C C . VAL A 1 172 ? 36.983 2.187 -67.629 1.00 58.22 172 VAL A C 1
ATOM 1398 O O . VAL A 1 172 ? 36.614 1.028 -67.513 1.00 58.22 172 VAL A O 1
ATOM 1401 N N . PHE A 1 173 ? 36.282 3.045 -68.375 1.00 51.94 173 PHE A N 1
ATOM 1402 C CA . PHE A 1 173 ? 35.044 2.656 -69.064 1.00 51.94 173 PHE A CA 1
ATOM 1403 C C . PHE A 1 173 ? 34.928 3.265 -70.465 1.00 51.94 173 PHE A C 1
ATOM 1405 O O . PHE A 1 173 ? 33.887 3.807 -70.798 1.00 51.94 173 PHE A O 1
ATOM 1412 N N . LEU A 1 174 ? 36.005 3.231 -71.261 1.00 49.56 174 LEU A N 1
ATOM 1413 C CA . LEU A 1 174 ? 35.983 3.326 -72.734 1.00 49.56 174 LEU A CA 1
ATOM 1414 C C . LEU A 1 174 ? 37.396 3.021 -73.281 1.00 49.56 174 LEU A C 1
ATOM 1416 O O . LEU A 1 174 ? 38.131 3.935 -73.651 1.00 49.56 174 LEU A O 1
ATOM 1420 N N . LEU A 1 175 ? 37.779 1.740 -73.229 1.00 43.31 175 LEU A N 1
ATOM 1421 C CA . LEU A 1 175 ? 38.498 0.943 -74.243 1.00 43.31 175 LEU A CA 1
ATOM 1422 C C . LEU A 1 175 ? 38.762 -0.454 -73.669 1.00 43.31 175 LEU A C 1
ATOM 1424 O O . LEU A 1 175 ? 39.427 -0.537 -72.613 1.00 43.31 175 LEU A O 1
#

pLDDT: mean 80.76, std 13.35, range [43.06, 96.31]

Mean predicted aligned error: 14.78 Å

InterPro domains:
  IPR001841 Zinc finger, RING-type [PF13639] (69-112)
  IPR001841 Zinc finger, RING-type [PS50089] (70-112)
  IPR001841 Zinc finger, RING-type [SM00184] (70-111)
  IPR013083 Zinc finger, RING/FYVE/PHD-type [G3DSA:3.30.40.10] (34-117)
  IPR053070 RING-type zinc finger E3 ubiquitin-protein ligase [PTHR47035] (67-143)

Organism: Romanomermis culicivorax (NCBI:txid13658)

Secondary structure (DSSP, 8-state):
--PPPPPTT----HHHHHHHHHHHTTGGGTS-HHHH-TT-PPPPPPHHHHHT-EEEE---S-SSSTT-B-TTT-PBPPTT-EEEE-TTT--EEEHHHHHHHHTT-SB-TTT--B-----HHHHHHHHHHHHHHHHHHHHHHHHHHHHHHHHHHHHHHHHHHHHTTTTSSSSSS--